Protein AF-A0A1G2ZKL6-F1 (afdb_monomer_lite)

Foldseek 3Di:
DADEPPPVPDQLDADFDAFAQAQAAEEFEPAADAPVRSSVVCSVVRWFAQWEAHLQLHIYGRDPDQRTFTHDAFPCSRHYHYYYYYGRADPVCVVSVSNLLSLLVVVLVVCVVRVHALEQAEVVRYHYYYSVSRCQQGVPAAAPGPSGNYLVSSCSSSVSSVHDYDDCVRHPCSLPPRGDDDHADLVVLVVQDAQCFAQPRDDFAADPFPLADDDPVRTFDRVQAARADFPDFAAAAEADEDEDQADWSVVVRVVCNSSRFFAQWEQTLQGHIGGHGNDQGTQTGDDPPCSRHYHYYYYYHNDPVSCVVSPSNVVSVVSRRVRVCVVNVHDPDDPDPPD

Radius of gyration: 24.67 Å; chains: 1; bounding box: 66×37×61 Å

Secondary structure (DSSP, 8-state):
-PEE---TT-PPP-----B----EEEEEE-TT--HHHHHHHHHHTT-B-SEEE-TTS-EEE-SS-TTB--BSSTTTTTTEEEEEESS-STHHHHH-HHHHHHHHHHHHHHHHHHT--SBSS-TTT-EEEEHHHHHHHH-SSB-S---SS-HHHHHHHHHHTT-B---GGGSTTTTSTT---SB--HHHHHTT----EETTTSPPPBP-STTB-B-TTSBB-GGGPPEE----B----EEEEEEE--SSHHHHHHHHHHTT-B-SEEE-TTS-EEE-SS-TTB--BSSTTTTTTEEEEEEE-SSHHHHHH-HHHHHHHHHHHHHHHHHHT--S--S-S--

pLDDT: mean 87.28, std 13.98, range [36.91, 98.62]

Structure (mmCIF, N/CA/C/O backbone):
data_AF-A0A1G2ZKL6-F1
#
_entry.id   AF-A0A1G2ZKL6-F1
#
loop_
_atom_site.group_PDB
_atom_site.id
_atom_site.type_symbol
_atom_site.label_atom_id
_atom_site.label_alt_id
_atom_site.label_comp_id
_atom_site.label_asym_id
_atom_site.label_entity_id
_atom_site.label_seq_id
_atom_site.pdbx_PDB_ins_code
_atom_site.Cartn_x
_atom_site.Cartn_y
_atom_site.Cartn_z
_atom_site.occupancy
_atom_site.B_iso_or_equiv
_atom_site.auth_seq_id
_atom_site.auth_comp_id
_atom_site.auth_asym_id
_atom_site.auth_atom_id
_atom_site.pdbx_PDB_model_num
ATOM 1 N N . LEU A 1 1 ? -19.465 8.456 29.642 1.00 58.72 1 LEU A N 1
ATOM 2 C CA . LEU A 1 1 ? -18.447 8.461 28.564 1.00 58.72 1 LEU A CA 1
ATOM 3 C C . LEU A 1 1 ? -19.088 8.651 27.193 1.00 58.72 1 LEU A C 1
ATOM 5 O O . LEU A 1 1 ? -18.619 9.488 26.440 1.00 58.72 1 LEU A O 1
ATOM 9 N N . LEU A 1 2 ? -20.171 7.931 26.891 1.00 48.81 2 LEU A N 1
ATOM 10 C CA . LEU A 1 2 ? -20.916 8.062 25.639 1.00 48.81 2 LEU A CA 1
ATOM 11 C C . LEU A 1 2 ? -22.212 8.844 25.881 1.00 48.81 2 LEU A C 1
ATOM 13 O O . LEU A 1 2 ? -22.889 8.609 26.883 1.00 48.81 2 LEU A O 1
ATOM 17 N N . LYS A 1 3 ? -22.551 9.774 24.986 1.00 57.34 3 LYS A N 1
ATOM 18 C CA . LYS A 1 3 ? -23.912 10.301 24.867 1.00 57.34 3 LYS A CA 1
ATOM 19 C C . LYS A 1 3 ? -24.649 9.419 23.865 1.00 57.34 3 LYS A C 1
ATOM 21 O O . LYS A 1 3 ? -24.164 9.199 22.761 1.00 57.34 3 LYS A O 1
ATOM 26 N N . THR A 1 4 ? -25.822 8.911 24.204 1.00 48.66 4 THR A N 1
ATOM 27 C CA . THR A 1 4 ? -26.694 8.325 23.179 1.00 48.66 4 THR A CA 1
ATOM 28 C C . THR A 1 4 ? -27.172 9.460 22.277 1.00 48.66 4 THR A C 1
ATOM 30 O O . THR A 1 4 ? -27.560 10.513 22.794 1.00 48.66 4 THR A O 1
ATOM 33 N N . ILE A 1 5 ? -27.174 9.281 20.949 1.00 47.84 5 ILE A N 1
ATOM 34 C CA . ILE A 1 5 ? -27.944 10.178 20.072 1.00 47.84 5 ILE A CA 1
ATOM 35 C C . ILE A 1 5 ? -29.421 9.885 20.329 1.00 47.84 5 ILE A C 1
ATOM 37 O O . ILE A 1 5 ? -30.089 9.187 19.578 1.00 47.84 5 ILE A O 1
ATOM 41 N N . LEU A 1 6 ? -29.949 10.438 21.415 1.00 38.41 6 LEU A N 1
ATOM 42 C CA . LEU A 1 6 ? -31.371 10.688 21.548 1.00 38.41 6 LEU A CA 1
ATOM 43 C C . LEU A 1 6 ? -31.648 11.980 20.779 1.00 38.41 6 LEU A C 1
ATOM 45 O O . LEU A 1 6 ? -31.951 13.024 21.355 1.00 38.41 6 LEU A O 1
ATOM 49 N N . ARG A 1 7 ? -31.570 11.917 19.440 1.00 40.19 7 ARG A N 1
ATOM 50 C CA . ARG A 1 7 ? -32.540 12.700 18.673 1.00 40.19 7 ARG A CA 1
ATOM 51 C C . ARG A 1 7 ? -33.870 12.174 19.170 1.00 40.19 7 ARG A C 1
ATOM 53 O O . ARG A 1 7 ? -34.121 10.984 19.012 1.00 40.19 7 ARG A O 1
ATOM 60 N N . ARG A 1 8 ? -34.652 13.039 19.815 1.00 36.91 8 ARG A N 1
ATOM 61 C CA . ARG A 1 8 ? -35.891 12.682 20.512 1.00 36.91 8 ARG A CA 1
ATOM 62 C C . ARG A 1 8 ? -36.850 11.805 19.702 1.00 36.91 8 ARG A C 1
ATOM 64 O O . ARG A 1 8 ? -37.685 11.191 20.338 1.00 36.91 8 ARG A O 1
ATOM 71 N N . ASP A 1 9 ? -36.667 11.638 18.385 1.00 38.50 9 ASP A N 1
ATOM 72 C CA . ASP A 1 9 ? -37.568 10.824 17.572 1.00 38.50 9 ASP A CA 1
ATOM 73 C C . ASP A 1 9 ? -36.944 9.799 16.606 1.00 38.50 9 ASP A C 1
ATOM 75 O O . ASP A 1 9 ? -37.719 9.070 15.993 1.00 38.50 9 ASP A O 1
ATOM 79 N N . ARG A 1 10 ? -35.612 9.674 16.425 1.00 49.44 10 ARG A N 1
ATOM 80 C CA . ARG A 1 10 ? -35.037 8.622 15.539 1.00 49.44 10 ARG A CA 1
ATOM 81 C C . ARG A 1 10 ? -33.617 8.211 15.946 1.00 49.44 10 ARG A C 1
ATOM 83 O O . ARG A 1 10 ? -32.678 8.979 15.745 1.00 49.44 10 ARG A O 1
ATOM 90 N N . LEU A 1 11 ? -33.473 6.987 16.465 1.00 57.00 11 LEU A N 1
ATOM 91 C CA . LEU A 1 11 ? -32.210 6.239 16.417 1.00 57.00 11 LEU A CA 1
ATOM 92 C C . LEU A 1 11 ? -31.754 6.146 14.953 1.00 57.00 11 LEU A C 1
ATOM 94 O O . LEU A 1 11 ? -32.604 6.060 14.059 1.00 57.00 11 LEU A O 1
ATOM 98 N N . LEU A 1 12 ? -30.438 6.168 14.716 1.00 71.19 12 LEU A N 1
ATOM 99 C CA . LEU A 1 12 ? -29.880 5.872 13.397 1.00 71.19 12 LEU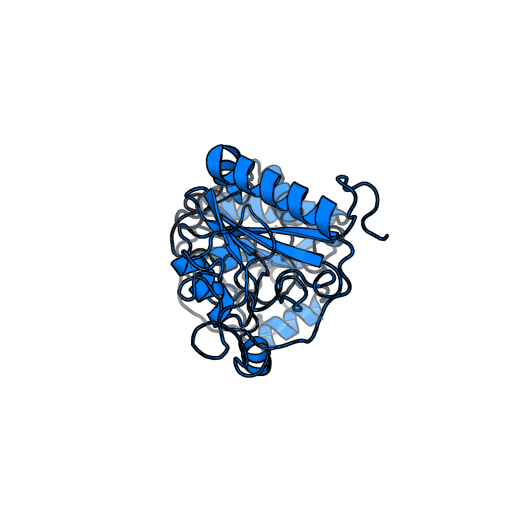 A CA 1
ATOM 100 C C . LEU A 1 12 ? -30.467 4.532 12.936 1.00 71.19 12 LEU A C 1
ATOM 102 O O . LEU A 1 12 ? -30.415 3.548 13.676 1.00 71.19 12 LEU A O 1
ATOM 106 N N . LYS A 1 13 ? -31.090 4.500 11.758 1.00 74.44 13 LYS A N 1
ATOM 107 C CA . LYS A 1 13 ? -31.647 3.251 11.234 1.00 74.44 13 LYS A CA 1
ATOM 108 C C . LYS A 1 13 ? -30.508 2.409 10.678 1.00 74.44 13 LYS A C 1
ATOM 110 O O . LYS A 1 13 ? -29.830 2.841 9.753 1.00 74.44 13 LYS A O 1
ATOM 115 N N . TYR A 1 14 ? -30.340 1.214 11.224 1.00 80.19 14 TYR A N 1
ATOM 116 C CA . TYR A 1 14 ? -29.445 0.190 10.702 1.00 80.19 14 TYR A CA 1
ATOM 117 C C . TYR A 1 14 ? -30.155 -1.163 10.726 1.00 80.19 14 TYR A C 1
ATOM 119 O O . TYR A 1 14 ? -31.098 -1.384 11.491 1.00 80.19 14 TYR A O 1
ATOM 127 N N . GLU A 1 15 ? -29.719 -2.067 9.861 1.00 84.62 15 GLU A N 1
ATOM 128 C CA . GLU A 1 15 ? -30.201 -3.442 9.833 1.00 84.62 15 GLU A CA 1
ATOM 129 C C . GLU A 1 15 ? -29.587 -4.243 10.990 1.00 84.62 15 GLU A C 1
ATOM 131 O O . GLU A 1 15 ? -28.363 -4.323 11.115 1.00 84.62 15 GLU A O 1
ATOM 136 N N . TYR A 1 16 ? -30.423 -4.857 11.830 1.00 89.06 16 TYR A N 1
ATOM 137 C CA . TYR A 1 16 ? -29.945 -5.747 12.886 1.00 89.06 16 TYR A CA 1
ATOM 138 C C . TYR A 1 16 ? -29.362 -7.030 12.284 1.00 89.06 16 TYR A C 1
ATOM 140 O O . TYR A 1 16 ? -30.051 -7.760 11.574 1.00 89.06 16 TYR A O 1
ATOM 148 N N . ARG A 1 17 ? -28.097 -7.321 12.602 1.00 90.75 17 ARG A N 1
ATOM 149 C CA . ARG A 1 17 ? -27.322 -8.425 12.003 1.00 90.75 17 ARG A CA 1
ATOM 150 C C . ARG A 1 17 ? -27.019 -9.572 12.966 1.00 90.75 17 ARG A C 1
ATOM 152 O O . ARG A 1 17 ? -26.326 -10.516 12.597 1.00 90.75 17 ARG A O 1
ATOM 159 N N . GLY A 1 18 ? -27.556 -9.514 14.183 1.00 93.25 18 GLY A N 1
ATOM 160 C CA . GLY A 1 18 ? -27.259 -10.453 15.263 1.00 93.25 18 GLY A CA 1
ATOM 161 C C . GLY A 1 18 ? -26.232 -9.910 16.256 1.00 93.25 18 GLY A C 1
ATOM 162 O O . GLY A 1 18 ? -25.717 -8.803 16.106 1.00 93.25 18 GLY A O 1
ATOM 163 N N . GLN A 1 19 ? -25.944 -10.703 17.285 1.00 95.62 19 GLN A N 1
ATOM 164 C CA . GLN A 1 19 ? -24.916 -10.400 18.283 1.00 95.62 19 GLN A CA 1
ATOM 165 C C . GLN A 1 19 ? -23.559 -10.997 17.895 1.00 95.62 19 GLN A C 1
ATOM 167 O O . GLN A 1 19 ? -23.478 -11.975 17.148 1.00 95.62 19 GLN A O 1
ATOM 172 N N . MET A 1 20 ? -22.496 -10.413 18.435 1.00 95.81 20 MET A N 1
ATOM 173 C CA . MET A 1 20 ? -21.119 -10.881 18.345 1.00 95.81 20 MET A CA 1
ATOM 174 C C . MET A 1 20 ? -20.485 -10.965 19.731 1.00 95.81 20 MET A C 1
ATOM 176 O O . MET A 1 20 ? -20.938 -10.336 20.683 1.00 95.81 20 MET A O 1
ATOM 180 N N . THR A 1 21 ? -19.384 -11.704 19.831 1.00 96.56 21 THR A N 1
ATOM 181 C CA . THR A 1 21 ? -18.437 -11.562 20.940 1.00 96.56 21 THR A CA 1
ATOM 182 C C . THR A 1 21 ? -17.316 -10.639 20.471 1.00 96.56 21 THR A C 1
ATOM 184 O O . THR A 1 21 ? -16.517 -11.075 19.635 1.00 96.56 21 THR A O 1
ATOM 187 N N . PRO A 1 22 ? -17.242 -9.384 20.952 1.00 97.44 22 PRO A N 1
ATOM 188 C CA . PRO A 1 22 ? -16.201 -8.463 20.523 1.00 97.44 22 PRO A CA 1
ATOM 189 C C . PRO A 1 22 ? -14.812 -8.988 20.882 1.00 97.44 22 PRO A C 1
ATOM 191 O O . PRO A 1 22 ? -14.528 -9.305 22.034 1.00 97.44 22 PRO A O 1
ATOM 194 N N . LYS A 1 23 ? -13.950 -9.076 19.875 1.00 97.69 23 LYS A N 1
ATOM 195 C CA . LYS A 1 23 ? -12.522 -9.393 19.993 1.00 97.69 23 LYS A CA 1
ATOM 196 C C . LYS A 1 23 ? -11.655 -8.258 19.464 1.00 97.69 23 LYS A C 1
ATOM 198 O O . LYS A 1 23 ? -10.468 -8.223 19.763 1.00 97.69 23 LYS A O 1
ATOM 203 N N . GLY A 1 24 ? -12.229 -7.350 18.674 1.00 97.94 24 GLY A N 1
ATOM 204 C CA . GLY A 1 24 ? -11.512 -6.253 18.041 1.00 97.94 24 GLY A CA 1
ATOM 205 C C . GLY A 1 24 ? -12.182 -4.892 18.203 1.00 97.94 24 GLY A C 1
ATOM 206 O O . GLY A 1 24 ? -13.381 -4.783 18.461 1.00 97.94 24 GLY A O 1
ATOM 207 N N . ILE A 1 25 ? -11.392 -3.842 18.009 1.00 98.62 25 ILE A N 1
ATOM 208 C CA . ILE A 1 25 ? -11.847 -2.474 17.773 1.00 98.62 25 ILE A CA 1
ATOM 209 C C . ILE A 1 25 ? -11.290 -2.047 16.419 1.00 98.62 25 ILE A C 1
ATOM 211 O O . ILE A 1 25 ? -10.084 -2.147 16.203 1.00 98.62 25 ILE A O 1
ATOM 215 N N . ILE A 1 26 ? -12.145 -1.546 15.528 1.00 97.50 26 ILE A N 1
ATOM 216 C CA . ILE A 1 26 ? -11.702 -0.931 14.274 1.00 97.50 26 ILE A CA 1
ATOM 217 C C . ILE A 1 26 ? -11.877 0.579 14.369 1.00 97.50 26 ILE A C 1
ATOM 219 O O . ILE A 1 26 ? -12.990 1.066 14.576 1.00 97.50 26 ILE A O 1
ATOM 223 N N . LEU A 1 27 ? -10.778 1.305 14.187 1.00 97.25 27 LEU A N 1
ATOM 224 C CA . LEU A 1 27 ? -10.745 2.756 14.088 1.00 97.25 27 LEU A CA 1
ATOM 225 C C . LEU A 1 27 ? -10.968 3.190 12.638 1.00 97.25 27 LEU A C 1
ATOM 227 O O . LEU A 1 27 ? -10.275 2.736 11.727 1.00 97.25 27 LEU A O 1
ATOM 231 N N . HIS A 1 28 ? -11.908 4.107 12.446 1.00 94.12 28 HIS A N 1
ATOM 232 C CA . HIS A 1 28 ? -12.245 4.733 11.165 1.00 94.12 28 HIS A CA 1
ATOM 233 C C . HIS A 1 28 ? -12.077 6.246 11.281 1.00 94.12 28 HIS A C 1
ATOM 235 O O . HIS A 1 28 ? -12.183 6.790 12.381 1.00 94.12 28 HIS A O 1
ATOM 241 N N . SER A 1 29 ? -11.895 6.939 10.161 1.00 91.44 29 SER A N 1
ATOM 242 C CA . SER A 1 29 ? -12.171 8.376 10.064 1.00 91.44 29 SER A CA 1
ATOM 243 C C . SER A 1 29 ? -13.294 8.627 9.067 1.00 91.44 29 SER A C 1
ATOM 245 O O . SER A 1 29 ? -13.635 7.766 8.261 1.00 91.44 29 SER A O 1
ATOM 247 N N . THR A 1 30 ? -13.886 9.816 9.123 1.00 89.25 30 THR A N 1
ATOM 248 C CA . THR A 1 30 ? -14.940 10.226 8.182 1.00 89.25 30 THR A CA 1
ATOM 249 C C . THR A 1 30 ? -14.390 10.956 6.959 1.00 89.25 30 THR A C 1
ATOM 251 O O . THR A 1 30 ? -15.166 11.496 6.172 1.00 89.25 30 THR A O 1
ATOM 254 N N . SER A 1 31 ? -13.063 10.999 6.814 1.00 84.25 31 SER A N 1
ATOM 255 C CA . SER A 1 31 ? -12.328 11.555 5.671 1.00 84.25 31 SER A CA 1
ATOM 256 C C . SER A 1 31 ? -12.797 12.938 5.229 1.00 84.25 31 SER A C 1
ATOM 258 O O . SER A 1 31 ? -13.007 13.212 4.051 1.00 84.25 31 SER A O 1
ATOM 260 N N . GLY A 1 32 ? -12.949 13.823 6.212 1.00 85.44 32 GLY A N 1
ATOM 261 C CA . GLY A 1 32 ? -13.267 15.239 6.045 1.00 85.44 32 GLY A CA 1
ATOM 262 C C . GLY A 1 32 ? -14.750 15.576 6.193 1.00 85.44 32 GLY A C 1
ATOM 263 O O . GLY A 1 32 ? -15.093 16.757 6.242 1.00 85.44 32 GLY A O 1
ATOM 264 N N . LEU A 1 33 ? -15.641 14.582 6.305 1.00 87.38 33 LEU A N 1
ATOM 265 C CA . LEU A 1 33 ? -17.067 14.841 6.529 1.00 87.38 33 LEU A CA 1
ATOM 266 C C . LEU A 1 33 ? -17.321 15.383 7.936 1.00 87.38 33 LEU A C 1
ATOM 268 O O . LEU A 1 33 ? -16.744 14.894 8.911 1.00 87.38 33 LEU A O 1
ATOM 272 N N . LYS A 1 34 ? -18.250 16.340 8.049 1.00 90.50 34 LYS A N 1
ATOM 273 C CA . LYS A 1 34 ? -18.742 16.852 9.336 1.00 90.50 34 LYS A CA 1
ATOM 274 C C . LYS A 1 34 ? -19.751 15.890 9.955 1.00 90.50 34 LYS A C 1
ATOM 276 O O . LYS A 1 34 ? -20.395 15.115 9.256 1.00 90.50 34 LYS A O 1
ATOM 281 N N . PHE A 1 35 ? -19.992 16.015 11.260 1.00 90.00 35 PHE A N 1
ATOM 282 C CA . PHE A 1 35 ? -20.868 15.120 12.027 1.00 90.00 35 PHE A CA 1
ATOM 283 C C . PHE A 1 35 ? -22.207 14.781 11.344 1.00 90.00 35 PHE A C 1
ATOM 285 O O . PHE A 1 35 ? -22.522 13.612 11.132 1.00 90.00 35 PHE A O 1
ATOM 292 N N . TYR A 1 36 ? -22.999 15.789 10.960 1.00 89.12 36 TYR A N 1
ATOM 293 C CA . TYR A 1 36 ? -24.310 15.553 10.340 1.00 89.12 36 TYR A CA 1
ATOM 294 C C . TYR A 1 36 ? -24.225 14.965 8.926 1.00 89.12 36 TYR A C 1
ATOM 296 O O . TYR A 1 36 ? -25.153 14.277 8.506 1.00 89.12 36 TYR A O 1
ATOM 304 N N . GLU A 1 37 ? -23.144 15.232 8.195 1.00 89.56 37 GLU A N 1
ATOM 305 C CA . GLU A 1 37 ? -22.892 14.644 6.875 1.00 89.56 37 GLU A CA 1
ATOM 306 C C . GLU A 1 37 ? -22.514 13.172 7.029 1.00 89.56 37 GLU A C 1
ATOM 308 O O . GLU A 1 37 ? -23.097 12.324 6.360 1.00 89.56 37 GLU A O 1
ATOM 313 N N . THR A 1 38 ? -21.643 12.860 7.992 1.00 89.75 38 THR A N 1
ATOM 314 C CA . THR A 1 38 ? -21.293 11.490 8.372 1.00 89.75 38 THR A CA 1
ATOM 315 C C . THR A 1 38 ? -22.532 10.677 8.726 1.00 89.75 38 THR A C 1
ATOM 317 O O . THR A 1 38 ? -22.731 9.599 8.176 1.00 89.75 38 THR A O 1
ATOM 320 N N . VAL A 1 39 ? -23.399 11.195 9.604 1.00 89.19 39 VAL A N 1
ATOM 321 C CA . VAL A 1 39 ? -24.638 10.502 9.996 1.00 89.19 39 VAL A CA 1
ATOM 322 C C . VAL A 1 39 ? -25.513 10.205 8.772 1.00 89.19 39 VAL A C 1
ATOM 324 O O . VAL A 1 39 ? -26.001 9.087 8.630 1.00 89.19 39 VAL A O 1
ATOM 327 N N . ARG A 1 40 ? -25.667 11.170 7.854 1.00 88.44 40 ARG A N 1
ATOM 328 C CA . ARG A 1 40 ? -26.440 10.976 6.615 1.00 88.44 40 ARG A CA 1
ATOM 329 C C . ARG A 1 40 ? -25.820 9.930 5.692 1.00 88.44 40 ARG A C 1
ATOM 331 O O . ARG A 1 40 ? -26.554 9.131 5.121 1.00 88.44 40 ARG A O 1
ATOM 338 N N . GLU A 1 41 ? -24.500 9.932 5.520 1.00 87.12 41 GLU A N 1
ATOM 339 C CA . GLU A 1 41 ? -23.815 8.959 4.660 1.00 87.12 41 GLU A CA 1
ATOM 340 C C . GLU A 1 41 ? -23.867 7.543 5.241 1.00 87.12 41 GLU A C 1
ATOM 342 O O . GLU A 1 41 ? -24.061 6.592 4.484 1.00 87.12 41 GLU A O 1
ATOM 347 N N . ILE A 1 42 ? -23.781 7.399 6.568 1.00 87.56 42 ILE A N 1
ATOM 348 C CA . ILE A 1 42 ? -23.978 6.115 7.251 1.00 87.56 42 ILE A CA 1
ATOM 349 C C . ILE A 1 42 ? -25.381 5.568 6.950 1.00 87.56 42 ILE A C 1
ATOM 351 O O . ILE A 1 42 ? -25.501 4.435 6.483 1.00 87.56 42 ILE A O 1
ATOM 355 N N . GLU A 1 43 ? -26.432 6.378 7.137 1.00 86.62 43 GLU A N 1
ATOM 356 C CA . GLU A 1 43 ? -27.817 5.969 6.846 1.00 86.62 43 GLU A CA 1
ATOM 357 C C . GLU A 1 43 ? -28.015 5.632 5.362 1.00 86.62 43 GLU A C 1
ATOM 359 O O . GLU A 1 43 ? -28.579 4.594 5.021 1.00 86.62 43 GLU A O 1
ATOM 364 N N . LYS A 1 44 ? -27.517 6.488 4.463 1.00 86.62 44 LYS A N 1
ATOM 365 C CA . LYS A 1 44 ? -27.655 6.323 3.010 1.00 86.62 44 LYS A CA 1
ATOM 366 C C . LYS A 1 44 ? -27.005 5.038 2.502 1.00 86.62 44 LYS A C 1
ATOM 368 O O . LYS A 1 44 ? -27.519 4.426 1.569 1.00 86.62 44 LYS A O 1
ATOM 373 N N . ARG A 1 45 ? -25.870 4.646 3.084 1.00 82.69 45 ARG A N 1
ATOM 374 C CA . ARG A 1 45 ? -25.110 3.449 2.692 1.00 82.69 45 ARG A CA 1
ATOM 375 C C . ARG A 1 45 ? -25.489 2.207 3.503 1.00 82.69 45 ARG A C 1
ATOM 377 O O . ARG A 1 45 ? -24.896 1.157 3.276 1.00 82.69 45 ARG A O 1
ATOM 384 N N . ASN A 1 46 ? -26.451 2.323 4.424 1.00 85.31 46 ASN A N 1
ATOM 385 C CA . ASN A 1 46 ? -26.824 1.274 5.376 1.00 85.31 46 ASN A CA 1
ATOM 386 C C . ASN A 1 46 ? -25.609 0.710 6.141 1.00 85.31 46 ASN A C 1
ATOM 388 O O . ASN A 1 46 ? -25.512 -0.489 6.386 1.00 85.31 46 ASN A O 1
ATOM 392 N N . ILE A 1 47 ? -24.653 1.579 6.472 1.00 88.62 47 ILE A N 1
ATOM 393 C CA . ILE A 1 47 ? -23.461 1.234 7.251 1.00 88.62 47 ILE A CA 1
ATOM 394 C C . ILE A 1 47 ? -23.861 1.136 8.729 1.00 88.62 47 ILE A C 1
ATOM 396 O O . ILE A 1 47 ? -24.676 1.921 9.211 1.00 88.62 47 ILE A O 1
ATOM 400 N N . ALA A 1 48 ? -23.255 0.207 9.469 1.00 91.06 48 ALA A N 1
ATOM 401 C CA . ALA A 1 48 ? -23.460 0.072 10.909 1.00 91.06 48 ALA A CA 1
ATOM 402 C C . ALA A 1 48 ? -22.132 0.276 11.653 1.00 91.06 48 ALA A C 1
ATOM 404 O O . ALA A 1 48 ? -21.251 -0.585 11.641 1.00 91.06 48 ALA A O 1
ATOM 405 N N . ILE A 1 49 ? -22.001 1.451 12.276 1.00 92.69 49 ILE A N 1
ATOM 406 C CA . ILE A 1 49 ? -20.873 1.870 13.120 1.00 92.69 49 ILE A CA 1
ATOM 407 C C . ILE A 1 49 ? -21.376 1.987 14.554 1.00 92.69 49 ILE A C 1
ATOM 409 O O . ILE A 1 49 ? -22.410 2.607 14.781 1.00 92.69 49 ILE A O 1
ATOM 413 N N . HIS A 1 50 ? -20.640 1.464 15.533 1.00 95.69 50 HIS A N 1
ATOM 414 C CA . HIS A 1 50 ? -21.082 1.474 16.929 1.00 95.69 50 HIS A CA 1
ATOM 415 C C . HIS A 1 50 ? -20.958 2.845 17.586 1.00 95.69 50 HIS A C 1
ATOM 417 O O . HIS A 1 50 ? -21.877 3.278 18.286 1.00 95.69 50 HIS A O 1
ATOM 423 N N . ILE A 1 51 ? -19.820 3.517 17.389 1.00 96.00 51 ILE A N 1
ATOM 424 C CA . ILE A 1 51 ? -19.482 4.772 18.071 1.00 96.00 51 ILE A CA 1
ATOM 425 C C . ILE A 1 51 ? -18.945 5.802 17.074 1.00 96.00 51 ILE A C 1
ATOM 427 O O . ILE A 1 51 ? -18.110 5.487 16.230 1.00 96.00 51 ILE A O 1
ATOM 431 N N . LEU A 1 52 ? -19.381 7.052 17.220 1.00 95.12 52 LEU A N 1
ATOM 432 C CA . LEU A 1 52 ? -18.883 8.208 16.479 1.00 95.12 52 LEU A CA 1
ATOM 433 C C . LEU A 1 52 ? -18.339 9.266 17.446 1.00 95.12 52 LEU A C 1
ATOM 435 O O . LEU A 1 52 ? -19.019 9.628 18.403 1.00 95.12 52 LEU A O 1
ATOM 439 N N . ILE A 1 53 ? -17.133 9.774 17.208 1.00 95.94 53 ILE A N 1
ATOM 440 C CA . ILE A 1 53 ? -16.487 10.793 18.048 1.00 95.94 53 ILE A CA 1
ATOM 441 C C . ILE A 1 53 ? -16.325 12.075 17.236 1.00 95.94 53 ILE A C 1
ATOM 443 O O . ILE A 1 53 ? -15.563 12.110 16.271 1.00 95.94 53 ILE A O 1
ATOM 447 N N . ASP A 1 54 ? -17.042 13.126 17.621 1.00 94.88 54 ASP A N 1
ATOM 448 C CA . ASP A 1 54 ? -17.041 14.408 16.915 1.00 94.88 54 ASP A CA 1
ATOM 449 C C . ASP A 1 54 ? -15.736 15.196 17.139 1.00 94.88 54 ASP A C 1
ATOM 451 O O . ASP A 1 54 ? -14.963 14.902 18.057 1.00 94.88 54 ASP A O 1
ATOM 455 N N . GLY A 1 55 ? -15.483 16.208 16.307 1.00 92.06 55 GLY A N 1
ATOM 456 C CA . GLY A 1 55 ? -14.279 17.042 16.362 1.00 92.06 55 GLY A CA 1
ATOM 457 C C . GLY A 1 55 ? -14.121 17.807 17.680 1.00 92.06 55 GLY A C 1
ATOM 458 O O . GLY A 1 55 ? -13.014 18.174 18.062 1.00 92.06 55 GLY A O 1
ATOM 459 N N . ASP A 1 56 ? -15.202 18.005 18.434 1.00 94.00 56 ASP A N 1
ATOM 460 C CA . ASP A 1 56 ? -15.158 18.613 19.765 1.00 94.00 56 ASP A CA 1
ATOM 461 C C . ASP A 1 56 ? -14.851 17.606 20.896 1.00 94.00 56 ASP A C 1
ATOM 463 O O . ASP A 1 56 ? -14.813 17.999 22.067 1.00 94.00 56 ASP A O 1
ATOM 467 N N . GLY A 1 57 ? -14.640 16.326 20.568 1.00 93.75 57 GLY A N 1
ATOM 468 C CA . GLY A 1 57 ? -14.415 15.226 21.507 1.00 93.75 57 GLY A CA 1
ATOM 469 C C . GLY A 1 57 ? -15.690 14.606 22.092 1.00 93.75 57 GLY A C 1
ATOM 470 O O . GLY A 1 57 ? -15.602 13.691 22.916 1.00 93.75 57 GLY A O 1
ATOM 471 N N . THR A 1 58 ? -16.882 15.058 21.698 1.00 94.94 58 THR A N 1
ATOM 472 C CA . THR A 1 58 ? -18.137 14.432 22.121 1.00 94.94 58 THR A CA 1
ATOM 473 C C . THR A 1 58 ? -18.280 13.063 21.459 1.00 94.94 58 THR A C 1
ATOM 475 O O . THR A 1 58 ? -18.193 12.928 20.243 1.00 94.94 58 THR A O 1
ATOM 478 N N . SER A 1 59 ? -18.505 12.028 22.270 1.00 94.06 59 SER A N 1
ATOM 479 C CA . SER A 1 59 ? -18.636 10.643 21.804 1.00 94.06 59 SER A CA 1
ATOM 480 C C . SER A 1 59 ? -20.093 10.194 21.813 1.00 94.06 59 SER A C 1
ATOM 482 O O . SER A 1 59 ? -20.797 10.375 22.810 1.00 94.06 59 SER A O 1
ATOM 484 N N . TYR A 1 60 ? -20.517 9.575 20.719 1.00 92.81 60 TYR A N 1
ATOM 485 C CA . TYR A 1 60 ? -21.892 9.198 20.444 1.00 92.81 60 TYR A CA 1
ATOM 486 C C . TYR A 1 60 ? -22.007 7.704 20.180 1.00 92.81 60 TYR A C 1
ATOM 488 O O . TYR A 1 60 ? -21.324 7.188 19.302 1.00 92.81 60 TYR A O 1
ATOM 496 N N . GLN A 1 61 ? -22.892 7.016 20.897 1.00 92.62 61 GLN A N 1
ATOM 497 C CA . GLN A 1 61 ? -23.257 5.645 20.541 1.00 92.62 61 GLN A CA 1
ATOM 498 C C . GLN A 1 61 ? -24.357 5.690 19.474 1.00 92.62 61 GLN A C 1
ATOM 500 O O . GLN A 1 61 ? -25.405 6.304 19.703 1.00 92.62 61 GLN A O 1
ATOM 505 N N . LEU A 1 62 ? -24.098 5.089 18.312 1.00 89.38 62 LEU A N 1
ATOM 506 C CA . LEU A 1 62 ? -25.024 5.086 17.176 1.00 89.38 62 LEU A CA 1
ATOM 507 C C . LEU A 1 62 ? -25.891 3.823 17.136 1.00 89.38 62 LEU A C 1
ATOM 509 O O . LEU A 1 62 ? -27.068 3.908 16.797 1.00 89.38 62 LEU A O 1
ATOM 513 N N . MET A 1 63 ? -25.321 2.671 17.499 1.00 90.31 63 MET A N 1
ATOM 514 C CA . MET A 1 63 ? -26.042 1.396 17.581 1.00 90.31 63 MET A CA 1
ATOM 515 C C . MET A 1 63 ? -26.657 1.186 18.970 1.00 90.31 63 MET A C 1
ATOM 517 O O . MET A 1 63 ? -26.178 1.729 19.965 1.00 90.31 63 MET A O 1
ATOM 521 N N . GLY A 1 64 ? -27.715 0.381 19.062 1.00 86.31 64 GLY A N 1
ATOM 522 C CA . GLY A 1 64 ? -28.414 0.089 20.317 1.00 86.31 64 GLY A CA 1
ATOM 523 C C . GLY A 1 64 ? -27.516 -0.583 21.357 1.00 86.31 64 GLY A C 1
ATOM 524 O O . GLY A 1 64 ? -27.569 -0.233 22.538 1.00 86.31 64 GLY A O 1
ATOM 525 N N . ARG A 1 65 ? -26.638 -1.490 20.918 1.00 90.38 65 ARG A N 1
ATOM 526 C CA . ARG A 1 65 ? -25.649 -2.162 21.767 1.00 90.38 65 ARG A CA 1
ATOM 527 C C . ARG A 1 65 ? -24.296 -2.269 21.066 1.00 90.38 65 ARG A C 1
ATOM 529 O O . ARG A 1 65 ? -24.223 -2.312 19.842 1.00 90.38 65 ARG A O 1
ATOM 536 N N . LEU A 1 66 ? -23.220 -2.328 21.852 1.00 93.94 66 LEU A N 1
ATOM 537 C CA . LEU A 1 66 ? -21.855 -2.471 21.328 1.00 93.94 66 LEU A CA 1
ATOM 538 C C . LEU A 1 66 ? -21.518 -3.910 20.903 1.00 93.94 66 LEU A C 1
ATOM 540 O O . LEU A 1 66 ? -20.594 -4.113 20.130 1.00 93.94 66 LEU A O 1
ATOM 544 N N . ASP A 1 67 ? -22.265 -4.904 21.381 1.00 95.06 67 ASP A N 1
ATOM 545 C CA . ASP A 1 67 ? -22.100 -6.324 21.042 1.00 95.06 67 ASP A CA 1
ATOM 546 C C . ASP A 1 67 ? -23.001 -6.779 19.881 1.00 95.06 67 ASP A C 1
ATOM 548 O O . ASP A 1 67 ? -23.127 -7.971 19.618 1.00 95.06 67 ASP A O 1
ATOM 552 N N . GLU A 1 68 ? -23.632 -5.849 19.167 1.00 95.38 68 GLU A N 1
ATOM 553 C CA . GLU A 1 68 ? -24.320 -6.128 17.905 1.00 95.38 68 GLU A CA 1
ATOM 554 C C . GLU A 1 68 ? -23.332 -6.129 16.739 1.00 95.38 68 GLU A C 1
ATOM 556 O O . GLU A 1 68 ? -22.372 -5.366 16.736 1.00 95.38 68 GLU A O 1
ATOM 561 N N . LYS A 1 69 ? -23.557 -6.970 15.732 1.00 95.94 69 LYS A N 1
ATOM 562 C CA . LYS A 1 69 ? -22.697 -7.048 14.545 1.00 95.94 69 LYS A CA 1
ATOM 563 C C . LYS A 1 69 ? -22.767 -5.764 13.721 1.00 95.94 69 LYS A C 1
ATOM 565 O O . LYS A 1 69 ? -23.858 -5.262 13.442 1.00 95.94 69 LYS A O 1
ATOM 570 N N . GLY A 1 70 ? -21.597 -5.255 13.339 1.00 93.38 70 GLY A N 1
ATOM 571 C CA . GLY A 1 70 ? -21.457 -4.047 12.529 1.00 93.38 70 GLY A CA 1
ATOM 572 C C . GLY A 1 70 ? -21.628 -4.303 11.030 1.00 93.38 70 GLY A C 1
ATOM 573 O O . GLY A 1 70 ? -21.967 -5.400 10.585 1.00 93.38 70 GLY A O 1
ATOM 574 N N . LEU A 1 71 ? -21.395 -3.253 10.246 1.00 92.88 71 LEU A N 1
ATOM 575 C CA . LEU A 1 71 ? -21.219 -3.324 8.798 1.00 92.88 71 LEU A CA 1
ATOM 576 C C . LEU A 1 71 ? -20.392 -2.120 8.357 1.00 92.88 71 LEU A C 1
ATOM 578 O O . LEU A 1 71 ? -20.945 -1.073 8.014 1.00 92.88 71 LEU A O 1
ATOM 582 N N . ALA A 1 72 ? -19.072 -2.253 8.408 1.00 90.12 72 ALA A N 1
ATOM 583 C CA . ALA A 1 72 ? -18.156 -1.181 8.043 1.00 90.12 72 ALA A CA 1
ATOM 584 C C . ALA A 1 72 ? -16.806 -1.661 7.503 1.00 90.12 72 ALA A C 1
ATOM 586 O O . ALA A 1 72 ? -16.193 -0.935 6.720 1.00 90.12 72 ALA A O 1
ATOM 587 N N . VAL A 1 73 ? -16.324 -2.852 7.874 1.00 88.81 73 VAL A N 1
ATOM 588 C CA . VAL A 1 73 ? -15.121 -3.426 7.266 1.00 88.81 73 VAL A CA 1
ATOM 589 C C . VAL A 1 73 ? -15.196 -4.950 7.151 1.00 88.81 73 VAL A C 1
ATOM 591 O O . VAL A 1 73 ? -15.359 -5.700 8.117 1.00 88.81 73 VAL A O 1
ATOM 594 N N . ARG A 1 74 ? -14.998 -5.417 5.916 1.00 85.44 74 ARG A N 1
ATOM 595 C CA . ARG A 1 74 ? -15.008 -6.836 5.566 1.00 85.44 74 ARG A CA 1
ATOM 596 C C . ARG A 1 74 ? -14.060 -7.636 6.463 1.00 85.44 74 ARG A C 1
ATOM 598 O O . ARG A 1 74 ? -12.926 -7.230 6.691 1.00 85.44 74 ARG A O 1
ATOM 605 N N . GLY A 1 75 ? -14.528 -8.796 6.919 1.00 89.75 75 GLY A N 1
ATOM 606 C CA . GLY A 1 75 ? -13.749 -9.745 7.721 1.00 89.75 75 GLY A CA 1
ATOM 607 C C . GLY A 1 75 ? -13.721 -9.450 9.221 1.00 89.75 75 GLY A C 1
ATOM 608 O O . GLY A 1 75 ? -13.389 -10.350 9.983 1.00 89.75 75 GLY A O 1
ATOM 609 N N . MET A 1 76 ? -14.122 -8.247 9.654 1.00 94.44 76 MET A N 1
ATOM 610 C CA . MET A 1 76 ? -14.106 -7.859 11.073 1.00 94.44 76 MET A CA 1
ATOM 611 C C . MET A 1 76 ? -15.487 -7.472 11.630 1.00 94.44 76 MET A C 1
ATOM 613 O O . MET A 1 76 ? -15.636 -7.404 12.848 1.00 94.44 76 MET A O 1
ATOM 617 N N . ASP A 1 77 ? -16.501 -7.284 10.776 1.00 94.44 77 ASP A N 1
ATOM 618 C CA . ASP A 1 77 ? -17.871 -6.884 11.164 1.00 94.44 77 ASP A CA 1
ATOM 619 C C . ASP A 1 77 ? -18.548 -7.830 12.181 1.00 94.44 77 ASP A C 1
ATOM 621 O O . ASP A 1 77 ? -19.362 -7.401 13.000 1.00 94.44 77 ASP A O 1
ATOM 625 N N . ASP A 1 78 ? -18.195 -9.119 12.150 1.00 94.75 78 ASP A N 1
ATOM 626 C CA . ASP A 1 78 ? -18.768 -10.155 13.019 1.00 94.75 78 ASP A CA 1
ATOM 627 C C . ASP A 1 78 ? -18.071 -10.283 14.384 1.00 94.75 78 ASP A C 1
ATOM 629 O O . ASP A 1 78 ? -18.464 -11.122 15.200 1.00 94.75 78 ASP A O 1
ATOM 633 N N . CYS A 1 79 ? -17.007 -9.516 14.632 1.00 96.00 79 CYS A N 1
ATOM 634 C CA . CYS A 1 79 ? -16.197 -9.651 15.844 1.00 96.00 79 CYS A CA 1
ATOM 635 C C . CYS A 1 79 ? -15.586 -8.342 16.357 1.00 96.00 79 CYS A C 1
ATOM 637 O O . CYS A 1 79 ? -14.804 -8.386 17.311 1.00 96.00 79 CYS A O 1
ATOM 639 N N . SER A 1 80 ? -15.899 -7.191 15.757 1.00 97.56 80 SER A N 1
ATOM 640 C CA . SER A 1 80 ? -15.270 -5.920 16.115 1.00 97.56 80 SER A CA 1
ATOM 641 C C . SER A 1 80 ? -16.248 -4.786 16.356 1.00 97.56 80 SER A C 1
ATOM 643 O O . SER A 1 80 ? -17.237 -4.620 15.652 1.00 97.56 80 SER A O 1
ATOM 645 N N . ILE A 1 81 ? -15.903 -3.946 17.328 1.00 98.25 81 ILE A N 1
ATOM 646 C CA . ILE A 1 81 ? -16.582 -2.681 17.591 1.00 98.25 81 ILE A CA 1
ATOM 647 C C . ILE A 1 81 ? -15.971 -1.613 16.684 1.00 98.25 81 ILE A C 1
ATOM 649 O O . ILE A 1 81 ? -14.770 -1.348 16.734 1.00 98.25 81 ILE A O 1
ATOM 653 N N . HIS A 1 82 ? -16.791 -0.979 15.855 1.00 97.50 82 HIS A N 1
ATOM 654 C CA . HIS A 1 82 ? -16.364 0.068 14.937 1.00 97.50 82 HIS A CA 1
ATOM 655 C C . HIS A 1 82 ? -16.512 1.439 15.597 1.00 97.50 82 HIS A C 1
ATOM 657 O O . HIS A 1 82 ? -17.604 1.838 16.013 1.00 97.50 82 HIS A O 1
ATOM 663 N N . ILE A 1 83 ? -15.403 2.169 15.674 1.00 97.50 83 ILE A N 1
ATOM 664 C CA . ILE A 1 83 ? -15.327 3.509 16.252 1.00 97.50 83 ILE A CA 1
ATOM 665 C C . ILE A 1 83 ? -14.816 4.457 15.174 1.00 97.50 83 ILE A C 1
ATOM 667 O O . ILE A 1 83 ? -13.691 4.317 14.703 1.00 97.50 83 ILE A O 1
ATOM 671 N N . SER A 1 84 ? -15.638 5.426 14.781 1.00 95.38 84 SER A N 1
ATOM 672 C CA . SER A 1 84 ? -15.276 6.423 13.774 1.00 95.38 84 SER A CA 1
ATOM 673 C C . SER A 1 84 ? -14.988 7.774 14.419 1.00 95.38 84 SER A C 1
ATOM 675 O O . SER A 1 84 ? -15.755 8.233 15.264 1.00 95.38 84 SER A O 1
ATOM 677 N N . VAL A 1 85 ? -13.917 8.444 13.994 1.00 95.38 85 VAL A N 1
ATOM 678 C CA . VAL A 1 85 ? -13.621 9.837 14.368 1.00 95.38 85 VAL A CA 1
ATOM 679 C C . VAL A 1 85 ? -14.018 10.789 13.241 1.00 95.38 85 VAL A C 1
ATOM 681 O O . VAL A 1 85 ? -13.719 10.537 12.076 1.00 95.38 85 VAL A O 1
ATOM 684 N N . VAL A 1 86 ? -14.740 11.859 13.574 1.00 92.00 86 VAL A N 1
ATOM 685 C CA . VAL A 1 86 ? -15.196 12.874 12.613 1.00 92.00 86 VAL A CA 1
ATOM 686 C C . VAL A 1 86 ? -14.050 13.819 12.272 1.00 92.00 86 VAL A C 1
ATOM 688 O O . VAL A 1 86 ? -13.506 14.461 13.165 1.00 92.00 86 VAL A O 1
ATOM 691 N N . GLY A 1 87 ? -13.717 13.952 10.996 1.00 86.38 87 GLY A N 1
ATOM 692 C CA . GLY A 1 87 ? -12.639 14.819 10.519 1.00 86.38 87 GLY A CA 1
ATOM 693 C C . GLY A 1 87 ? -11.883 14.180 9.364 1.00 86.38 87 GLY A C 1
ATOM 694 O O . GLY A 1 87 ? -12.302 13.141 8.848 1.00 86.38 87 GLY A O 1
ATOM 695 N N . GLY A 1 88 ? -10.791 14.815 8.942 1.00 82.12 88 GLY A N 1
ATOM 696 C CA . GLY A 1 88 ? -9.881 14.320 7.910 1.00 82.12 88 GLY A CA 1
ATOM 697 C C . GLY A 1 88 ? -9.072 13.091 8.334 1.00 82.12 88 GLY A C 1
ATOM 698 O O . GLY A 1 88 ? -9.588 12.135 8.908 1.00 82.12 88 GLY A O 1
ATOM 699 N N . ILE A 1 89 ? -7.782 13.088 8.007 1.00 78.06 89 ILE A N 1
ATOM 700 C CA . ILE A 1 89 ? -6.865 11.966 8.259 1.00 78.06 89 ILE A CA 1
ATOM 701 C C . ILE A 1 89 ? -5.525 12.469 8.798 1.00 78.06 89 ILE A C 1
ATOM 703 O O . ILE A 1 89 ? -5.156 13.631 8.612 1.00 78.06 89 ILE A O 1
ATOM 707 N N . GLY A 1 90 ? -4.759 11.577 9.430 1.00 76.75 90 GLY A N 1
ATOM 708 C CA . GLY A 1 90 ? -3.358 11.819 9.773 1.00 76.75 90 GLY A CA 1
ATOM 709 C C . GLY A 1 90 ? -3.153 13.072 10.628 1.00 76.75 90 GLY A C 1
ATOM 710 O O . GLY A 1 90 ? -3.596 13.120 11.773 1.00 76.75 90 GLY A O 1
ATOM 711 N N . LYS A 1 91 ? -2.458 14.078 10.078 1.00 80.06 91 LYS A N 1
ATOM 712 C CA . LYS A 1 91 ? -2.056 15.292 10.809 1.00 80.06 91 LYS A CA 1
ATOM 713 C C . LYS A 1 91 ? -3.246 16.061 11.389 1.00 80.06 91 LYS A C 1
ATOM 715 O O . LYS A 1 91 ? -3.158 16.507 12.523 1.00 80.06 91 LYS A O 1
ATOM 720 N N . GLU A 1 92 ? -4.356 16.168 10.661 1.00 84.88 92 GLU A N 1
ATOM 721 C CA . GLU A 1 92 ? -5.544 16.888 11.145 1.00 84.88 92 GLU A CA 1
ATOM 722 C C . GLU A 1 92 ? -6.095 16.267 12.437 1.00 84.88 92 GLU A C 1
ATOM 724 O O . GLU A 1 92 ? -6.371 16.969 13.409 1.00 84.88 92 GLU A O 1
ATOM 729 N N . LEU A 1 93 ? -6.192 14.935 12.470 1.00 88.06 93 LEU A N 1
ATOM 730 C CA . LEU A 1 93 ? -6.661 14.202 13.644 1.00 88.06 93 LEU A CA 1
ATOM 731 C C . LEU A 1 93 ? -5.654 14.252 14.799 1.00 88.06 93 LEU A C 1
ATOM 733 O O . LEU A 1 93 ? -6.053 14.316 15.960 1.00 88.06 93 LEU A O 1
ATOM 737 N N . LEU A 1 94 ? -4.355 14.225 14.488 1.00 89.19 94 LEU A N 1
ATOM 738 C CA . LEU A 1 94 ? -3.284 14.321 15.483 1.00 89.19 94 LEU A CA 1
ATOM 739 C C . LEU A 1 94 ? -3.237 15.700 16.153 1.00 89.19 94 LEU A C 1
ATOM 741 O O . LEU A 1 94 ? -3.031 15.781 17.363 1.00 89.19 94 LEU A O 1
ATOM 745 N N . ASP A 1 95 ? -3.461 16.770 15.388 1.00 92.38 95 ASP A N 1
ATOM 746 C CA . ASP A 1 95 ? -3.454 18.142 15.902 1.00 92.38 95 ASP A CA 1
ATOM 747 C C . ASP A 1 95 ? -4.674 18.418 16.808 1.00 92.38 95 ASP A C 1
ATOM 749 O O . ASP A 1 95 ? -4.615 19.259 17.711 1.00 92.38 95 ASP A O 1
ATOM 753 N N . ASN A 1 96 ? -5.775 17.677 16.633 1.00 95.12 96 ASN A N 1
ATOM 754 C CA . ASN A 1 96 ? -6.956 17.769 17.488 1.00 95.12 96 ASN A CA 1
ATOM 755 C C . ASN A 1 96 ? -6.803 16.954 18.787 1.00 95.12 96 ASN A C 1
ATOM 757 O O . ASN A 1 96 ? -7.428 15.910 19.000 1.00 95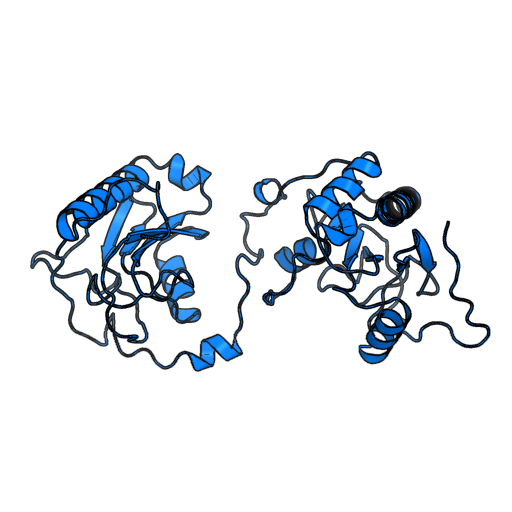.12 96 ASN A O 1
ATOM 761 N N . THR A 1 97 ? -5.996 17.475 19.710 1.00 95.69 97 THR A N 1
ATOM 762 C CA . THR A 1 97 ? -5.679 16.821 20.994 1.00 95.69 97 THR A CA 1
ATOM 763 C C . THR A 1 97 ? -6.911 16.490 21.844 1.00 95.69 97 THR A C 1
ATOM 765 O O . THR A 1 97 ? -6.925 15.483 22.559 1.00 95.69 97 THR A O 1
ATOM 768 N N . LYS A 1 98 ? -7.979 17.294 21.752 1.00 96.19 98 LYS A N 1
ATOM 769 C CA . LYS A 1 98 ? -9.235 17.064 22.478 1.00 96.19 98 LYS A CA 1
ATOM 770 C C . LYS A 1 98 ? -9.954 15.819 21.958 1.00 96.19 98 LYS A C 1
ATOM 772 O O . LYS A 1 98 ? -10.346 14.964 22.756 1.00 96.19 98 LYS A O 1
ATOM 777 N N . GLN A 1 99 ? -10.090 15.696 20.638 1.00 95.75 99 GLN A N 1
ATOM 778 C CA . GLN A 1 99 ? -10.684 14.524 19.999 1.00 95.75 99 GLN A CA 1
ATOM 779 C C . GLN A 1 99 ? -9.814 13.275 20.180 1.00 95.75 99 GLN A C 1
ATOM 781 O O . GLN A 1 99 ? -10.346 12.209 20.495 1.00 95.75 99 GLN A O 1
ATOM 786 N N . LEU A 1 100 ? -8.488 13.397 20.070 1.00 96.75 100 LEU A N 1
ATOM 787 C CA . LEU A 1 100 ? -7.559 12.296 20.337 1.00 96.75 100 LEU A CA 1
ATOM 788 C C . LEU A 1 100 ? -7.702 11.784 21.780 1.00 96.75 100 LEU A C 1
ATOM 790 O O . LEU A 1 100 ? -7.866 10.585 21.999 1.00 96.75 100 LEU A O 1
ATOM 794 N N . SER A 1 101 ? -7.737 12.683 22.771 1.00 97.25 101 SER A N 1
ATOM 795 C CA . SER A 1 101 ? -7.939 12.314 24.180 1.00 97.25 101 SER A CA 1
ATOM 796 C C . SER A 1 101 ? -9.287 11.622 24.415 1.00 97.25 101 SER A C 1
ATOM 798 O O . SER A 1 101 ? -9.363 10.643 25.161 1.00 97.25 101 SER A O 1
ATOM 800 N N . ALA A 1 102 ? -10.358 12.099 23.772 1.00 97.31 102 ALA A N 1
ATOM 801 C CA . ALA A 1 102 ? -11.664 11.447 23.828 1.00 97.31 102 ALA A CA 1
ATOM 802 C C . ALA A 1 102 ? -11.624 10.043 23.204 1.00 97.31 102 ALA A C 1
ATOM 804 O O . ALA A 1 102 ? -12.125 9.093 23.805 1.00 97.31 102 ALA A O 1
ATOM 805 N N . THR A 1 103 ? -10.955 9.903 22.058 1.00 97.81 103 THR A N 1
ATOM 806 C CA . THR A 1 103 ? -10.767 8.624 21.361 1.00 97.81 103 THR A CA 1
ATOM 807 C C . THR A 1 103 ? -10.040 7.620 22.244 1.00 97.81 103 THR A C 1
ATOM 809 O O . THR A 1 103 ? -10.555 6.528 22.466 1.00 97.81 103 THR A O 1
ATOM 812 N N . VAL A 1 104 ? -8.915 8.010 22.851 1.00 98.44 104 VAL A N 1
ATOM 813 C CA . VAL A 1 104 ? -8.173 7.174 23.807 1.00 98.44 104 VAL A CA 1
ATOM 814 C C . VAL A 1 104 ? -9.068 6.717 24.962 1.00 98.44 104 VAL A C 1
ATOM 816 O O . VAL A 1 104 ? -9.093 5.534 25.293 1.00 98.44 104 VAL A O 1
ATOM 819 N N . LYS A 1 105 ? -9.846 7.625 25.567 1.00 98.19 105 LYS A N 1
ATOM 820 C CA . LYS A 1 105 ? -10.742 7.280 26.686 1.00 98.19 105 LYS A CA 1
ATOM 821 C C . LYS A 1 105 ? -11.813 6.270 26.279 1.00 98.19 105 LYS A C 1
ATOM 823 O O . LYS A 1 105 ? -12.064 5.327 27.027 1.00 98.19 105 LYS A O 1
ATOM 828 N N . VAL A 1 106 ? -12.440 6.464 25.119 1.00 98.25 106 VAL A N 1
ATOM 829 C CA . VAL A 1 106 ? -13.469 5.553 24.600 1.00 98.25 106 VAL A CA 1
ATOM 830 C C . VAL A 1 106 ? -12.864 4.190 24.278 1.00 98.25 106 VAL A C 1
ATOM 832 O O . VAL A 1 106 ? -13.369 3.182 24.761 1.00 98.25 106 VAL A O 1
ATOM 835 N N . VAL A 1 107 ? -11.771 4.152 23.515 1.00 98.50 107 VAL A N 1
ATOM 836 C CA . VAL A 1 107 ? -11.104 2.904 23.116 1.00 98.50 107 VAL A CA 1
ATOM 837 C C . VAL A 1 107 ? -10.631 2.132 24.343 1.00 98.50 107 VAL A C 1
ATOM 839 O O . VAL A 1 107 ? -10.841 0.925 24.411 1.00 98.50 107 VAL A O 1
ATOM 842 N N . LYS A 1 108 ? -10.074 2.819 25.350 1.00 98.31 108 LYS A N 1
ATOM 843 C CA . LYS A 1 108 ? -9.665 2.195 26.613 1.00 98.31 108 LYS A CA 1
ATOM 844 C C . LYS A 1 108 ? -10.843 1.528 27.315 1.00 98.31 108 LYS A C 1
ATOM 846 O O . LYS A 1 108 ? -10.740 0.362 27.679 1.00 98.31 108 LYS A O 1
ATOM 851 N N . ALA A 1 109 ? -11.949 2.257 27.472 1.00 97.81 109 ALA A N 1
ATOM 852 C CA . ALA A 1 109 ? -13.141 1.741 28.135 1.00 97.81 109 ALA A CA 1
ATOM 853 C C . ALA A 1 109 ? -13.711 0.523 27.395 1.00 97.81 109 ALA A C 1
ATOM 855 O O . ALA A 1 109 ? -13.962 -0.504 28.015 1.00 97.81 109 ALA A O 1
ATOM 856 N N . VAL A 1 110 ? -13.845 0.605 26.067 1.00 97.88 110 VAL A N 1
ATOM 857 C CA . VAL A 1 110 ? -14.339 -0.507 25.243 1.00 97.88 110 VAL A CA 1
ATOM 858 C C . VAL A 1 110 ? -13.408 -1.716 25.333 1.00 97.88 110 VAL A C 1
ATOM 860 O O . VAL A 1 110 ? -13.881 -2.837 25.519 1.00 97.88 110 VAL A O 1
ATOM 863 N N . ALA A 1 111 ? -12.094 -1.502 25.252 1.00 98.12 111 ALA A N 1
ATOM 864 C CA . ALA A 1 111 ? -11.132 -2.589 25.347 1.00 98.12 111 ALA A CA 1
ATOM 865 C C . ALA A 1 111 ? -11.190 -3.291 26.711 1.00 98.12 111 ALA A C 1
ATOM 867 O O . ALA A 1 111 ? -11.129 -4.515 26.776 1.00 98.12 111 ALA A O 1
ATOM 868 N N . GLU A 1 112 ? -11.362 -2.534 27.794 1.00 97.75 112 GLU A N 1
ATOM 869 C CA . GLU A 1 112 ? -11.479 -3.074 29.151 1.00 97.75 112 GLU A CA 1
ATOM 870 C C . GLU A 1 112 ? -12.805 -3.809 29.379 1.00 97.75 112 GLU A C 1
ATOM 872 O O . GLU A 1 112 ? -12.799 -4.882 29.977 1.00 97.75 112 GLU A O 1
ATOM 877 N N . TRP A 1 113 ? -13.926 -3.293 28.866 1.00 97.00 113 TRP A N 1
ATOM 878 C CA . TRP A 1 113 ? -15.238 -3.937 29.011 1.00 97.00 113 TRP A CA 1
ATOM 879 C C . TRP A 1 113 ? -15.314 -5.314 28.357 1.00 97.00 113 TRP A C 1
ATOM 881 O O . TRP A 1 113 ? -15.994 -6.196 28.876 1.00 97.00 113 TRP A O 1
ATOM 891 N N . TYR A 1 114 ? -14.624 -5.495 27.231 1.00 97.50 114 TYR A N 1
ATOM 892 C CA . TYR A 1 114 ? -14.687 -6.723 26.437 1.00 97.50 114 TYR A CA 1
ATOM 893 C C . TYR A 1 114 ? -13.408 -7.567 26.499 1.00 97.50 114 TYR A C 1
ATOM 895 O O . TYR A 1 114 ? -13.331 -8.600 25.841 1.00 97.50 114 TYR A O 1
ATOM 903 N N . GLY A 1 115 ? -12.403 -7.152 27.277 1.00 97.69 115 GLY A N 1
ATOM 904 C CA . GLY A 1 115 ? -11.117 -7.852 27.351 1.00 97.69 115 GLY A CA 1
ATOM 905 C C . GLY A 1 115 ? -10.370 -7.893 26.012 1.00 97.69 115 GLY A C 1
ATOM 906 O O . GLY A 1 115 ? -9.681 -8.869 25.720 1.00 97.69 115 GLY A O 1
ATOM 907 N N . ILE A 1 116 ? -10.521 -6.857 25.182 1.00 98.44 116 ILE A N 1
ATOM 908 C CA . ILE A 1 116 ? -9.883 -6.772 23.864 1.00 98.44 116 ILE A CA 1
ATOM 909 C C . ILE A 1 116 ? -8.389 -6.461 24.050 1.00 98.44 116 ILE A C 1
ATOM 911 O O . ILE A 1 116 ? -8.052 -5.513 24.771 1.00 98.44 116 ILE A O 1
ATOM 915 N N . PRO A 1 117 ? -7.477 -7.208 23.398 1.00 98.25 117 PRO A N 1
ATOM 916 C CA . PRO A 1 117 ? -6.050 -6.914 23.439 1.00 98.25 117 PRO A CA 1
ATOM 917 C C . PRO A 1 117 ? -5.743 -5.475 23.005 1.00 98.25 117 PRO A C 1
ATOM 919 O O . PRO A 1 117 ? -6.230 -4.989 21.988 1.00 98.25 117 PRO A O 1
ATOM 922 N N . LYS A 1 118 ? -4.898 -4.775 23.762 1.00 98.44 118 LYS A N 1
ATOM 923 C CA . LYS A 1 118 ? -4.500 -3.390 23.462 1.00 98.44 118 LYS A CA 1
ATOM 924 C C . LYS A 1 118 ? -3.278 -3.366 22.532 1.00 98.44 118 LYS A C 1
ATOM 926 O O . LYS A 1 118 ? -2.227 -2.857 22.900 1.00 98.44 118 LYS A O 1
ATOM 931 N N . ASN A 1 119 ? -3.378 -3.993 21.365 1.00 98.38 119 ASN A N 1
ATOM 932 C CA . ASN A 1 119 ? -2.322 -4.017 20.348 1.00 98.38 119 ASN A CA 1
ATOM 933 C C . ASN A 1 119 ? -2.903 -4.262 18.951 1.00 98.38 119 ASN A C 1
ATOM 935 O O . ASN A 1 119 ? -4.081 -4.588 18.830 1.00 98.38 119 ASN A O 1
ATOM 939 N N . ASN A 1 120 ? -2.066 -4.145 17.923 1.00 97.50 120 ASN A N 1
ATOM 940 C CA . ASN A 1 120 ? -2.393 -4.453 16.528 1.00 97.50 120 ASN A CA 1
ATOM 941 C C . ASN A 1 120 ? -1.534 -5.598 15.946 1.00 97.50 120 ASN A C 1
ATOM 943 O O . ASN A 1 120 ? -1.284 -5.629 14.745 1.00 97.50 120 ASN A O 1
ATOM 947 N N . TYR A 1 121 ? -1.060 -6.534 16.775 1.00 96.62 121 TYR A N 1
ATOM 948 C CA . TYR A 1 121 ? -0.100 -7.560 16.344 1.00 96.62 121 TYR A CA 1
ATOM 949 C C . TYR A 1 121 ? -0.725 -8.687 15.507 1.00 96.62 121 TYR A C 1
ATOM 951 O O . TYR A 1 121 ? -0.182 -9.063 14.471 1.00 96.62 121 TYR A O 1
ATOM 959 N N . ASP A 1 122 ? -1.849 -9.254 15.958 1.00 94.75 122 ASP A N 1
ATOM 960 C CA . ASP A 1 122 ? -2.478 -10.441 15.359 1.00 94.75 122 ASP A CA 1
ATOM 961 C C . ASP A 1 122 ? -3.977 -10.200 15.139 1.00 94.75 122 ASP A C 1
ATOM 963 O O . ASP A 1 122 ? -4.800 -10.377 16.040 1.00 94.75 122 ASP A O 1
ATOM 967 N N . ILE A 1 123 ? -4.337 -9.804 13.916 1.00 93.06 123 ILE A N 1
ATOM 968 C CA . ILE A 1 123 ? -5.720 -9.461 13.561 1.00 93.06 123 ILE A CA 1
ATOM 969 C C . ILE A 1 123 ? -6.700 -10.634 13.670 1.00 93.06 123 ILE A C 1
ATOM 971 O O . ILE A 1 123 ? -7.891 -10.420 13.885 1.00 93.06 123 ILE A O 1
ATOM 975 N N . GLU A 1 124 ? -6.220 -11.875 13.603 1.00 91.25 124 GLU A N 1
ATOM 976 C CA . GLU A 1 124 ? -7.058 -13.067 13.760 1.00 91.25 124 GLU A CA 1
ATOM 977 C C . GLU A 1 124 ? -7.374 -13.357 15.238 1.00 91.25 124 GLU A C 1
ATOM 979 O O . GLU A 1 124 ? -8.374 -14.009 15.555 1.00 91.25 124 GLU A O 1
ATOM 984 N N . LYS A 1 125 ? -6.541 -12.865 16.165 1.00 94.25 125 LYS A N 1
ATOM 985 C CA . LYS A 1 125 ? -6.751 -12.987 17.618 1.00 94.25 125 LYS A CA 1
ATOM 986 C C . LYS A 1 125 ? -7.455 -11.789 18.243 1.00 94.25 125 LYS A C 1
ATOM 988 O O . LYS A 1 125 ? -7.890 -11.897 19.389 1.00 94.25 125 LYS A O 1
ATOM 993 N N . GLY A 1 126 ? -7.643 -10.713 17.486 1.00 95.69 126 GLY A N 1
ATOM 994 C CA . GLY A 1 126 ? -8.280 -9.497 17.971 1.00 95.69 126 GLY A CA 1
ATOM 995 C C . GLY A 1 126 ? -7.277 -8.487 18.524 1.00 95.69 126 GLY A C 1
ATOM 996 O O . GLY A 1 126 ? -6.094 -8.775 18.687 1.00 95.69 126 GLY A O 1
ATOM 997 N N . GLY A 1 127 ? -7.750 -7.269 18.762 1.00 98.06 127 GLY A N 1
ATOM 998 C CA . GLY A 1 127 ? -6.879 -6.117 18.969 1.00 98.06 127 GLY A CA 1
ATOM 999 C C . GLY A 1 127 ? -7.540 -4.787 18.616 1.00 98.06 127 GLY A C 1
ATOM 1000 O O . GLY A 1 127 ? -8.751 -4.708 18.423 1.00 98.06 127 GLY A O 1
ATOM 1001 N N . ILE A 1 128 ? -6.738 -3.738 18.496 1.00 98.56 128 ILE A N 1
ATOM 1002 C CA . ILE A 1 128 ? -7.150 -2.416 18.023 1.00 98.56 128 ILE A CA 1
ATOM 1003 C C . ILE A 1 128 ? -6.497 -2.211 16.662 1.00 98.56 128 ILE A C 1
ATOM 1005 O O . ILE A 1 128 ? -5.275 -2.202 16.580 1.00 98.56 128 ILE A O 1
ATOM 1009 N N . PHE A 1 129 ? -7.291 -2.028 15.612 1.00 96.56 129 PHE A N 1
ATOM 1010 C CA . PHE A 1 129 ? -6.784 -1.904 14.247 1.00 96.56 129 PHE A CA 1
ATOM 1011 C C . PHE A 1 129 ? -7.354 -0.677 13.542 1.00 96.56 129 PHE A C 1
ATOM 1013 O O . PHE A 1 129 ? -8.448 -0.212 13.861 1.00 96.56 129 PHE A O 1
ATOM 1020 N N . SER A 1 130 ? -6.642 -0.162 12.546 1.00 93.62 130 SER A N 1
ATOM 1021 C CA . SER A 1 130 ? -7.203 0.785 11.582 1.00 93.62 130 SER A CA 1
ATOM 1022 C C . SER A 1 130 ? -8.125 0.076 10.587 1.00 93.62 130 SER A C 1
ATOM 1024 O O . SER A 1 130 ? -7.997 -1.126 10.332 1.00 93.62 130 SER A O 1
ATOM 1026 N N . HIS A 1 131 ? -9.043 0.826 9.973 1.00 90.25 131 HIS A N 1
ATOM 1027 C CA . HIS A 1 131 ? -9.833 0.334 8.843 1.00 90.25 131 HIS A CA 1
ATOM 1028 C C . HIS A 1 131 ? -8.917 -0.269 7.767 1.00 90.25 131 HIS A C 1
ATOM 1030 O O . HIS A 1 131 ? -9.203 -1.332 7.210 1.00 90.25 131 HIS A O 1
ATOM 1036 N N . MET A 1 132 ? -7.788 0.389 7.494 1.00 85.12 132 MET A N 1
ATOM 1037 C CA . MET A 1 132 ? -6.837 -0.061 6.482 1.00 85.12 132 MET A CA 1
ATOM 1038 C C . MET A 1 132 ? -6.073 -1.320 6.875 1.00 85.12 132 MET A C 1
ATOM 1040 O O . MET A 1 132 ? -5.946 -2.201 6.034 1.00 85.12 132 MET A O 1
ATOM 1044 N N . GLN A 1 133 ? -5.650 -1.468 8.131 1.00 89.12 133 GLN A N 1
ATOM 1045 C CA . GLN A 1 133 ? -5.071 -2.716 8.646 1.00 89.12 133 GLN A CA 1
ATOM 1046 C C . GLN A 1 133 ? -6.003 -3.914 8.409 1.00 89.12 133 GLN A C 1
ATOM 1048 O O . GLN A 1 133 ? -5.575 -4.953 7.906 1.00 89.12 133 GLN A O 1
ATOM 1053 N N . ALA A 1 134 ? -7.303 -3.750 8.670 1.00 90.31 134 ALA A N 1
ATOM 1054 C CA . ALA A 1 134 ? -8.295 -4.787 8.385 1.00 90.31 134 ALA A CA 1
ATOM 1055 C C . ALA A 1 134 ? -8.479 -5.044 6.882 1.00 90.31 134 ALA A C 1
ATOM 1057 O O . ALA A 1 134 ? -8.525 -6.197 6.445 1.00 90.31 134 ALA A O 1
ATOM 1058 N N . LYS A 1 135 ? -8.525 -3.987 6.063 1.00 83.31 135 LYS A N 1
ATOM 1059 C CA . LYS A 1 135 ? -8.575 -4.130 4.605 1.00 83.31 135 LYS A CA 1
ATOM 1060 C C . LYS A 1 135 ? -7.313 -4.797 4.036 1.00 83.31 135 LYS A C 1
ATOM 1062 O O . LYS A 1 135 ? -7.437 -5.554 3.081 1.00 83.31 135 LYS A O 1
ATOM 1067 N N . TYR A 1 136 ? -6.128 -4.588 4.605 1.00 80.81 136 TYR A N 1
ATOM 1068 C CA . TYR A 1 136 ? -4.906 -5.261 4.155 1.00 80.81 136 TYR A CA 1
ATOM 1069 C C . TYR A 1 136 ? -5.008 -6.786 4.270 1.00 80.81 136 TYR A C 1
ATOM 1071 O O . TYR A 1 136 ? -4.502 -7.489 3.402 1.00 80.81 136 TYR A O 1
ATOM 1079 N N . LYS A 1 137 ? -5.707 -7.306 5.284 1.00 85.81 137 LYS A N 1
ATOM 1080 C CA . LYS A 1 137 ? -5.907 -8.752 5.463 1.00 85.81 137 LYS A CA 1
ATOM 1081 C C . LYS A 1 137 ? -7.133 -9.300 4.727 1.00 85.81 137 LYS A C 1
ATOM 1083 O O . LYS A 1 137 ? -7.090 -10.398 4.189 1.00 85.81 137 LYS A O 1
ATOM 1088 N N . TYR A 1 138 ? -8.249 -8.573 4.734 1.00 84.50 138 TYR A N 1
ATOM 1089 C CA . TYR A 1 138 ? -9.548 -9.113 4.297 1.00 84.50 138 TYR A CA 1
ATOM 1090 C C . TYR A 1 138 ? -10.174 -8.358 3.117 1.00 84.50 138 TYR A C 1
ATOM 1092 O O . TYR A 1 138 ? -11.193 -8.774 2.552 1.00 84.50 138 TYR A O 1
ATOM 1100 N N . GLY A 1 139 ? -9.606 -7.211 2.758 1.00 66.38 139 GLY A N 1
ATOM 1101 C CA . GLY A 1 139 ? -10.103 -6.315 1.727 1.00 66.38 139 GLY A CA 1
ATOM 1102 C C . GLY A 1 139 ? -9.648 -6.757 0.348 1.00 66.38 139 GLY A C 1
ATOM 1103 O O . GLY A 1 139 ? -8.622 -6.302 -0.130 1.00 66.38 139 GLY A O 1
ATOM 1104 N N . GLY A 1 140 ? -10.471 -7.572 -0.320 1.00 57.72 140 GLY A N 1
ATOM 1105 C CA . GLY A 1 140 ? -10.187 -8.139 -1.649 1.00 57.72 140 GLY A CA 1
ATOM 1106 C C . GLY A 1 140 ? -9.603 -7.180 -2.704 1.00 57.72 140 GLY A C 1
ATOM 1107 O O . GLY A 1 140 ? -8.906 -7.637 -3.606 1.00 57.72 140 GLY A O 1
ATOM 1108 N N . VAL A 1 141 ? -9.903 -5.879 -2.614 1.00 50.78 141 VAL A N 1
ATOM 1109 C CA . VAL A 1 141 ? -9.291 -4.796 -3.395 1.00 50.78 141 VAL A CA 1
ATOM 1110 C C . VAL A 1 141 ? -9.109 -3.592 -2.471 1.00 50.78 141 VAL A C 1
ATOM 1112 O O . VAL A 1 141 ? -10.072 -3.148 -1.843 1.00 50.78 141 VAL A O 1
ATOM 1115 N N . LEU A 1 142 ? -7.893 -3.052 -2.396 1.00 53.88 142 LEU A N 1
ATOM 1116 C CA . LEU A 1 142 ? -7.627 -1.794 -1.708 1.00 53.88 142 LEU A CA 1
ATOM 1117 C C . LEU A 1 142 ? -7.824 -0.642 -2.718 1.00 53.88 142 LEU A C 1
ATOM 1119 O O . LEU A 1 142 ? -7.075 -0.574 -3.688 1.00 53.88 142 LEU A O 1
ATOM 1123 N N . PRO A 1 143 ? -8.807 0.256 -2.561 1.00 44.03 143 PRO A N 1
ATOM 1124 C CA . PRO A 1 143 ? -8.864 1.511 -3.323 1.00 44.03 143 PRO A CA 1
ATOM 1125 C C . PRO A 1 143 ? -7.786 2.489 -2.837 1.00 44.03 143 PRO A C 1
ATOM 1127 O O . PRO A 1 143 ? -7.388 2.402 -1.679 1.00 44.03 143 PRO A O 1
ATOM 1130 N N . TYR A 1 144 ? -7.339 3.423 -3.688 1.00 42.22 144 TYR A N 1
ATOM 1131 C CA . TYR A 1 144 ? -6.303 4.448 -3.431 1.00 42.22 144 TYR A CA 1
ATOM 1132 C C . TYR A 1 144 ? -6.716 5.551 -2.419 1.00 42.22 144 TYR A C 1
ATOM 1134 O O . TYR A 1 144 ? -6.314 6.700 -2.553 1.00 42.22 144 TYR A O 1
ATOM 1142 N N . ASP A 1 145 ? -7.499 5.216 -1.393 1.00 43.47 145 ASP A N 1
ATOM 1143 C CA . ASP A 1 145 ? -8.065 6.154 -0.404 1.00 43.47 145 ASP A CA 1
ATOM 1144 C C . ASP A 1 145 ? -7.012 6.728 0.585 1.00 43.47 145 ASP A C 1
ATOM 1146 O O . ASP A 1 145 ? -5.828 6.455 0.496 1.00 43.47 145 ASP A O 1
ATOM 1150 N N . GLY A 1 146 ? -7.332 7.514 1.603 1.00 51.00 146 GLY A N 1
ATOM 1151 C CA . GLY A 1 146 ? -6.338 7.774 2.669 1.00 51.00 146 GLY A CA 1
ATOM 1152 C C . GLY A 1 146 ? -5.957 6.476 3.402 1.00 51.00 146 GLY A C 1
ATOM 1153 O O . GLY A 1 146 ? -6.716 5.505 3.362 1.00 51.00 146 GLY A O 1
ATOM 1154 N N . LEU A 1 147 ? -4.819 6.423 4.110 1.00 57.03 147 LEU A N 1
ATOM 1155 C CA . LEU A 1 147 ? -4.732 5.499 5.245 1.00 57.03 147 LEU A CA 1
ATOM 1156 C C . LEU A 1 147 ? -5.679 6.043 6.317 1.00 57.03 147 LEU A C 1
ATOM 1158 O O . LEU A 1 147 ? -5.305 6.953 7.045 1.00 57.03 147 LEU A O 1
ATOM 1162 N N . GLU A 1 148 ? -6.924 5.578 6.353 1.00 71.56 148 GLU A N 1
ATOM 1163 C CA . GLU A 1 148 ? -7.929 6.034 7.321 1.00 71.56 148 GLU A CA 1
ATOM 1164 C C . GLU A 1 148 ? -7.829 5.219 8.624 1.00 71.56 148 GLU A C 1
ATOM 1166 O O . GLU A 1 148 ? -7.808 3.983 8.559 1.00 71.56 148 GLU A O 1
ATOM 1171 N N . PRO A 1 149 ? -7.787 5.847 9.820 1.00 80.25 149 PRO A N 1
ATOM 1172 C CA . PRO A 1 149 ? -7.580 7.279 10.117 1.00 80.25 149 PRO A CA 1
ATOM 1173 C C . PRO A 1 149 ? -6.105 7.739 10.023 1.00 80.25 149 PRO A C 1
ATOM 1175 O O . PRO A 1 149 ? -5.814 8.933 10.116 1.00 80.25 149 PRO A O 1
ATOM 1178 N N . GLY A 1 150 ? -5.173 6.796 9.865 1.00 84.81 150 GLY A N 1
ATOM 1179 C CA . GLY A 1 150 ? -3.735 7.023 9.699 1.00 84.81 150 GLY A CA 1
ATOM 1180 C C . GLY A 1 150 ? -2.930 6.283 10.763 1.00 84.81 150 GLY A C 1
ATOM 1181 O O . GLY A 1 150 ? -3.293 6.304 11.936 1.00 84.81 150 GLY A O 1
ATOM 1182 N N . GLU A 1 151 ? -1.821 5.648 10.376 1.00 87.62 151 GLU A N 1
ATOM 1183 C CA . GLU A 1 151 ? -1.059 4.765 11.280 1.00 87.62 151 GLU A CA 1
ATOM 1184 C C . GLU A 1 151 ? -0.528 5.498 12.518 1.00 87.62 151 GLU A C 1
ATOM 1186 O O . GLU A 1 151 ? -0.688 5.004 13.627 1.00 87.62 151 GLU A O 1
ATOM 1191 N N . LYS A 1 152 ? -0.021 6.730 12.371 1.00 90.00 152 LYS A N 1
ATOM 1192 C CA . LYS A 1 152 ? 0.403 7.545 13.525 1.00 90.00 152 LYS A CA 1
ATOM 1193 C C . LYS A 1 152 ? -0.746 7.853 14.487 1.00 90.00 152 LYS A C 1
ATOM 1195 O O . LYS A 1 152 ? -0.538 7.902 15.692 1.00 90.00 152 LYS A O 1
ATOM 1200 N N . PHE A 1 153 ? -1.961 8.074 13.982 1.00 93.00 153 PHE A N 1
ATOM 1201 C CA . PHE A 1 153 ? -3.120 8.295 14.850 1.00 93.00 153 PHE A CA 1
ATOM 1202 C C . PHE A 1 153 ? -3.453 7.025 15.642 1.00 93.00 153 PHE A C 1
ATOM 1204 O O . PHE A 1 153 ? -3.678 7.085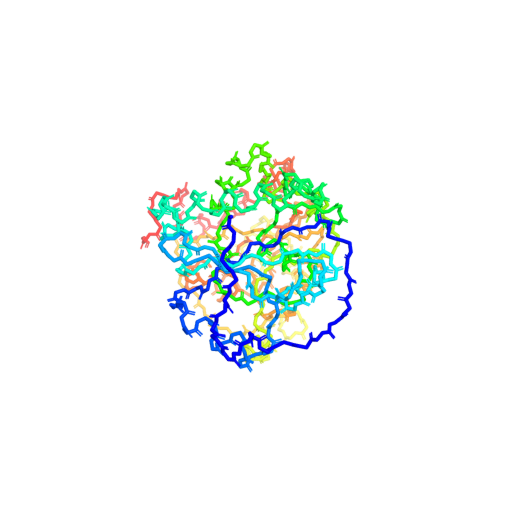 16.848 1.00 93.00 153 PHE A O 1
ATOM 1211 N N . VAL A 1 154 ? -3.425 5.870 14.977 1.00 94.69 154 VAL A N 1
ATOM 1212 C CA . VAL A 1 154 ? -3.674 4.559 15.595 1.00 94.69 154 VAL A CA 1
ATOM 1213 C C . VAL A 1 154 ? -2.609 4.248 16.643 1.00 94.69 154 VAL A C 1
ATOM 1215 O O . VAL A 1 154 ? -2.954 3.858 17.753 1.00 94.69 154 VAL A O 1
ATOM 1218 N N . GLU A 1 155 ? -1.338 4.496 16.332 1.00 96.50 155 GLU A N 1
ATOM 1219 C CA . GLU A 1 155 ? -0.218 4.390 17.265 1.00 96.50 155 GLU A CA 1
ATOM 1220 C C . GLU A 1 155 ? -0.454 5.236 18.522 1.00 96.50 155 GLU A C 1
ATOM 1222 O O . GLU A 1 155 ? -0.381 4.716 19.635 1.00 96.50 155 GLU A O 1
ATOM 1227 N N . GLN A 1 156 ? -0.810 6.518 18.369 1.00 97.44 156 GLN A N 1
ATOM 1228 C CA . GLN A 1 156 ? -1.104 7.394 19.509 1.00 97.44 156 GLN A CA 1
ATOM 1229 C C . GLN A 1 156 ? -2.286 6.888 20.343 1.00 97.44 156 GLN A C 1
ATOM 1231 O O . GLN A 1 156 ? -2.255 6.969 21.572 1.00 97.44 156 GLN A O 1
ATOM 1236 N N . VAL A 1 157 ? -3.317 6.331 19.702 1.00 98.06 157 VAL A N 1
ATOM 1237 C CA . VAL A 1 157 ? -4.455 5.736 20.411 1.00 98.06 157 VAL A CA 1
ATOM 1238 C C . VAL A 1 157 ? -4.032 4.485 21.183 1.00 98.06 157 VAL A C 1
ATOM 1240 O O . VAL A 1 157 ? -4.326 4.392 22.374 1.00 98.06 157 VAL A O 1
ATOM 1243 N N . ILE A 1 158 ? -3.326 3.546 20.547 1.00 98.50 158 ILE A N 1
ATOM 1244 C CA . ILE A 1 158 ? -2.874 2.296 21.178 1.00 98.50 158 ILE A CA 1
ATOM 1245 C C . ILE A 1 158 ? -1.931 2.593 22.346 1.00 98.50 158 ILE A C 1
ATOM 1247 O O . ILE A 1 158 ? -2.148 2.096 23.453 1.00 98.50 158 ILE A O 1
ATOM 1251 N N . ASN A 1 159 ? -0.948 3.468 22.147 1.00 98.00 159 ASN A N 1
ATOM 1252 C CA . ASN A 1 159 ? -0.040 3.889 23.210 1.00 98.00 159 ASN A CA 1
ATOM 1253 C C . ASN A 1 159 ? -0.807 4.607 24.334 1.00 98.00 159 ASN A C 1
ATOM 1255 O O . ASN A 1 159 ? -0.604 4.324 25.515 1.00 98.00 159 ASN A O 1
ATOM 1259 N N . GLY A 1 160 ? -1.766 5.472 23.984 1.00 97.88 160 GLY A N 1
ATOM 1260 C CA . GLY A 1 160 ? -2.601 6.200 24.941 1.00 97.88 160 GLY A CA 1
ATOM 1261 C C . GLY A 1 160 ? -3.488 5.308 25.818 1.00 97.88 160 GLY A C 1
ATOM 1262 O O . GLY A 1 160 ? -3.784 5.673 26.959 1.00 97.88 160 GLY A O 1
ATOM 1263 N N . VAL A 1 161 ? -3.898 4.126 25.340 1.00 98.00 161 VAL A N 1
ATOM 1264 C CA . VAL A 1 161 ? -4.644 3.150 26.161 1.00 98.00 161 VAL A CA 1
ATOM 1265 C C . VAL A 1 161 ? -3.742 2.245 27.015 1.00 98.00 161 VAL A C 1
ATOM 1267 O O . VAL A 1 161 ? -4.263 1.402 27.758 1.00 98.00 161 VAL A O 1
ATOM 1270 N N . GLY A 1 162 ? -2.419 2.438 26.951 1.00 97.81 162 GLY A N 1
ATOM 1271 C CA . GLY A 1 162 ? -1.404 1.607 27.607 1.00 97.81 162 GLY A CA 1
ATOM 1272 C C . GLY A 1 162 ? -1.105 0.310 26.852 1.00 97.81 162 GLY A C 1
ATOM 1273 O O . GLY A 1 162 ? -0.796 -0.701 27.476 1.00 97.81 162 GLY A O 1
ATOM 1274 N N . GLY A 1 163 ? -1.310 0.316 25.536 1.00 98.00 163 GLY A N 1
ATOM 1275 C CA . GLY A 1 163 ? -1.050 -0.800 24.639 1.00 98.00 163 GLY A CA 1
ATOM 1276 C C . GLY A 1 163 ? 0.337 -0.766 24.000 1.00 98.00 163 GLY A C 1
ATOM 1277 O O . GLY A 1 163 ? 1.165 0.080 24.330 1.00 98.00 163 GLY A O 1
ATOM 1278 N N . GLN A 1 164 ? 0.560 -1.676 23.051 1.00 98.19 164 GLN A N 1
ATO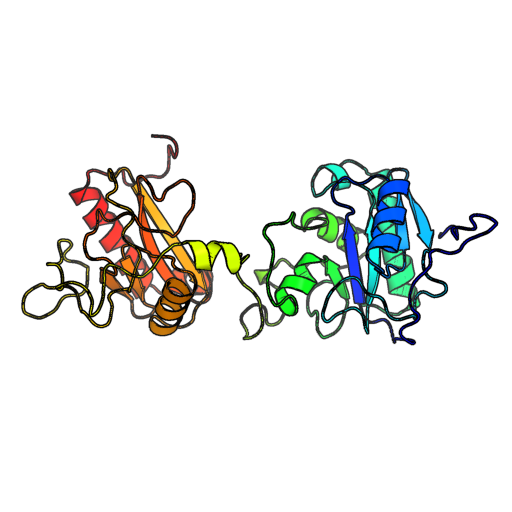M 1279 C CA . GLN A 1 164 ? 1.765 -1.718 22.222 1.00 98.19 164 GLN A CA 1
ATOM 1280 C C . GLN A 1 164 ? 1.379 -1.686 20.743 1.00 98.19 164 GLN A C 1
ATOM 1282 O O . GLN A 1 164 ? 0.645 -2.556 20.268 1.00 98.19 164 GLN A O 1
ATOM 1287 N N . PHE A 1 165 ? 1.863 -0.669 20.033 1.00 97.44 165 PHE A N 1
ATOM 1288 C CA . PHE A 1 165 ? 1.745 -0.574 18.583 1.00 97.44 165 PHE A CA 1
ATOM 1289 C C . PHE A 1 165 ? 2.872 -1.362 17.904 1.00 97.44 165 PHE A C 1
ATOM 1291 O O . PHE A 1 165 ? 4.016 -1.332 18.351 1.00 97.44 165 PHE A O 1
ATOM 1298 N N . TYR A 1 166 ? 2.525 -2.040 16.818 1.00 94.12 166 TYR A N 1
ATOM 1299 C CA . TYR A 1 166 ? 3.409 -2.791 15.940 1.00 94.12 166 TYR A CA 1
ATOM 1300 C C . TYR A 1 166 ? 3.288 -2.214 14.532 1.00 94.12 166 TYR A C 1
ATOM 1302 O O . TYR A 1 166 ? 2.184 -2.042 14.004 1.00 94.12 166 TYR A O 1
ATOM 1310 N N . THR A 1 167 ? 4.423 -1.909 13.921 1.00 86.75 167 THR A N 1
ATOM 1311 C CA . THR A 1 167 ? 4.488 -1.469 12.527 1.00 86.75 167 THR A CA 1
ATOM 1312 C C . THR A 1 167 ? 4.107 -2.607 11.581 1.00 86.75 167 THR A C 1
ATOM 1314 O O . THR A 1 167 ? 4.056 -3.773 11.966 1.00 86.75 167 THR A O 1
ATOM 1317 N N . GLU A 1 168 ? 3.818 -2.277 10.323 1.00 82.31 168 GLU A N 1
ATOM 1318 C CA . GLU A 1 168 ? 3.352 -3.248 9.329 1.00 82.31 168 GLU A CA 1
ATOM 1319 C C . GLU A 1 168 ? 4.262 -4.475 9.181 1.00 82.31 168 GLU A C 1
ATOM 1321 O O . GLU A 1 168 ? 3.768 -5.599 9.092 1.00 82.31 168 GLU A O 1
ATOM 1326 N N . SER A 1 169 ? 5.582 -4.278 9.204 1.00 76.50 169 SER A N 1
ATOM 1327 C CA . SER A 1 169 ? 6.570 -5.360 9.118 1.00 76.50 169 SER A CA 1
ATOM 1328 C C . SER A 1 169 ? 6.538 -6.308 10.319 1.00 76.50 169 SER A C 1
ATOM 1330 O O . SER A 1 169 ? 6.989 -7.447 10.212 1.00 76.50 169 SER A O 1
ATOM 1332 N N . GLU A 1 170 ? 5.993 -5.861 11.448 1.00 84.25 170 GLU A N 1
ATOM 1333 C CA . GLU A 1 170 ? 5.906 -6.620 12.692 1.00 84.25 170 GLU A CA 1
ATOM 1334 C C . GLU A 1 170 ? 4.573 -7.368 12.834 1.00 84.25 170 GLU A C 1
ATOM 1336 O O . GLU A 1 170 ? 4.435 -8.187 13.744 1.00 84.25 170 GLU A O 1
ATOM 1341 N N . TRP A 1 171 ? 3.583 -7.124 11.963 1.00 87.38 171 TRP A N 1
ATOM 1342 C CA . TRP A 1 171 ? 2.291 -7.808 12.053 1.00 87.38 171 TRP A CA 1
ATOM 1343 C C . TRP A 1 171 ? 2.446 -9.309 11.836 1.00 87.38 171 TRP A C 1
ATOM 1345 O O . TRP A 1 171 ? 3.125 -9.793 10.920 1.00 87.38 171 TRP A O 1
ATOM 1355 N N . LYS A 1 172 ? 1.754 -10.080 12.669 1.00 89.00 172 LYS A N 1
ATOM 1356 C CA . LYS A 1 172 ? 1.825 -11.529 12.621 1.00 89.00 172 LYS A CA 1
ATOM 1357 C C . LYS A 1 172 ? 1.305 -12.048 11.287 1.00 89.00 172 LYS A C 1
ATOM 1359 O O . LYS A 1 172 ? 0.167 -11.805 10.887 1.00 89.00 172 LYS A O 1
ATOM 1364 N N . GLY A 1 173 ? 2.158 -12.816 10.621 1.00 77.81 173 GLY A N 1
ATOM 1365 C CA . GLY A 1 173 ? 1.838 -13.422 9.340 1.00 77.81 173 GLY A CA 1
ATOM 1366 C C . GLY A 1 173 ? 1.738 -12.419 8.196 1.00 77.81 173 GLY A C 1
ATOM 1367 O O . GLY A 1 173 ? 1.222 -12.798 7.158 1.00 77.81 173 GLY A O 1
ATOM 1368 N N . ARG A 1 174 ? 2.226 -11.173 8.331 1.00 77.81 174 ARG A N 1
ATOM 1369 C CA . ARG A 1 174 ? 2.208 -10.165 7.250 1.00 77.81 174 ARG A CA 1
ATOM 1370 C C . ARG A 1 174 ? 2.767 -10.686 5.922 1.00 77.81 174 ARG A C 1
ATOM 1372 O O . ARG A 1 174 ? 2.329 -10.239 4.865 1.00 77.81 174 ARG A O 1
ATOM 1379 N N . SER A 1 175 ? 3.732 -11.602 5.987 1.00 65.69 175 SER A N 1
ATOM 1380 C CA . SER A 1 175 ? 4.417 -12.228 4.853 1.00 65.69 175 SER A CA 1
ATOM 1381 C C . SER A 1 175 ? 3.790 -13.542 4.369 1.00 65.69 175 SER A C 1
ATOM 1383 O O . SER A 1 175 ? 4.350 -14.173 3.477 1.00 65.69 175 SER A O 1
ATOM 1385 N N . THR A 1 176 ? 2.670 -13.984 4.950 1.00 64.75 176 THR A N 1
ATOM 1386 C CA . THR A 1 176 ? 1.959 -15.184 4.487 1.00 64.75 176 THR A CA 1
ATOM 1387 C C . THR A 1 176 ? 1.015 -14.853 3.339 1.00 64.75 176 THR A C 1
ATOM 1389 O O . THR A 1 176 ? 0.658 -13.692 3.117 1.00 64.75 176 THR A O 1
ATOM 1392 N N . ASP A 1 177 ? 0.520 -15.898 2.681 1.00 51.34 177 ASP A N 1
ATOM 1393 C CA . ASP A 1 177 ? -0.610 -15.802 1.763 1.00 51.34 177 ASP A CA 1
ATOM 1394 C C . ASP A 1 177 ? -1.783 -15.048 2.428 1.00 51.34 177 ASP A C 1
ATOM 1396 O O . ASP A 1 177 ? -1.924 -15.039 3.658 1.00 51.34 177 ASP A O 1
ATOM 1400 N N . PHE A 1 178 ? -2.623 -14.407 1.610 1.00 62.47 178 PHE A N 1
ATOM 1401 C CA . PHE A 1 178 ? -3.844 -13.668 1.991 1.00 62.47 178 PHE A CA 1
ATOM 1402 C C . PHE A 1 178 ? -3.697 -12.209 2.455 1.00 62.47 178 PHE A C 1
ATOM 1404 O O . PHE A 1 178 ? -4.714 -11.591 2.755 1.00 62.47 178 PHE A O 1
ATOM 1411 N N . TRP A 1 179 ? -2.502 -11.613 2.459 1.00 65.81 179 TRP A N 1
ATOM 1412 C CA . TRP A 1 179 ? -2.369 -10.157 2.626 1.00 65.81 179 TRP A CA 1
ATOM 1413 C C . TRP A 1 179 ? -2.348 -9.435 1.272 1.00 65.81 179 TRP A C 1
ATOM 1415 O O . TRP A 1 179 ? -1.666 -9.846 0.336 1.00 65.81 179 TRP A O 1
ATOM 1425 N N . HIS A 1 180 ? -3.092 -8.339 1.154 1.00 62.50 180 HIS A N 1
ATOM 1426 C CA . HIS A 1 180 ? -3.101 -7.477 -0.025 1.00 62.50 180 HIS A CA 1
ATOM 1427 C C . HIS A 1 180 ? -1.917 -6.506 0.034 1.00 62.50 180 HIS A C 1
ATOM 1429 O O . HIS A 1 180 ? -1.765 -5.787 1.009 1.00 62.50 180 HIS A O 1
ATOM 1435 N N . PHE A 1 181 ? -1.074 -6.460 -1.000 1.00 55.88 181 PHE A N 1
ATOM 1436 C CA . PHE A 1 181 ? 0.148 -5.635 -0.987 1.00 55.88 181 PHE A CA 1
ATOM 1437 C C . PHE A 1 181 ? 0.054 -4.329 -1.798 1.00 55.88 181 PHE A C 1
ATOM 1439 O O . PHE A 1 181 ? 0.924 -3.479 -1.657 1.00 55.88 181 PHE A O 1
ATOM 1446 N N . VAL A 1 182 ? -0.975 -4.120 -2.634 1.00 53.03 182 VAL A N 1
ATOM 1447 C CA . VAL A 1 182 ? -1.098 -2.918 -3.488 1.00 53.03 182 VAL A CA 1
ATOM 1448 C C . VAL A 1 182 ? -2.568 -2.550 -3.705 1.00 53.03 182 VAL A C 1
ATOM 1450 O O . VAL A 1 182 ? -3.440 -3.418 -3.770 1.00 53.03 182 VAL A O 1
ATOM 1453 N N . ARG A 1 183 ? -2.840 -1.249 -3.844 1.00 44.91 183 ARG A N 1
ATOM 1454 C CA . ARG A 1 183 ? -4.146 -0.711 -4.235 1.00 44.91 183 ARG A CA 1
ATOM 1455 C C . ARG A 1 183 ? -4.413 -0.905 -5.722 1.00 44.91 183 ARG A C 1
ATOM 1457 O O . ARG A 1 183 ? -3.746 -0.300 -6.553 1.00 44.91 183 ARG A O 1
ATOM 1464 N N . GLU A 1 184 ? -5.365 -1.772 -6.061 1.00 44.88 184 GLU A N 1
ATOM 1465 C CA . GLU A 1 184 ? -5.690 -2.142 -7.443 1.00 44.88 184 GLU A CA 1
ATOM 1466 C C . GLU A 1 184 ? -6.965 -1.433 -7.924 1.00 44.88 184 GLU A C 1
ATOM 1468 O O . GLU A 1 184 ? -8.017 -1.555 -7.305 1.00 44.88 184 GLU A O 1
ATOM 1473 N N . ASN A 1 185 ? -6.918 -0.767 -9.082 1.00 52.09 185 ASN A N 1
ATOM 1474 C CA . ASN A 1 185 ? -8.118 -0.335 -9.803 1.00 52.09 185 ASN A CA 1
ATOM 1475 C C . ASN A 1 185 ? -8.347 -1.254 -11.011 1.00 52.09 185 ASN A C 1
ATOM 1477 O O . ASN A 1 185 ? -7.736 -1.085 -12.064 1.00 52.09 185 ASN A O 1
ATOM 1481 N N . LYS A 1 186 ? -9.213 -2.262 -10.857 1.00 51.75 186 LYS A N 1
ATOM 1482 C CA . LYS A 1 186 ? -9.443 -3.289 -11.891 1.00 51.75 186 LYS A CA 1
ATOM 1483 C C . LYS A 1 186 ? -10.047 -2.727 -13.181 1.00 51.75 186 LYS A C 1
ATOM 1485 O O . LYS A 1 186 ? -9.655 -3.163 -14.260 1.00 51.75 186 LYS A O 1
ATOM 1490 N N . GLU A 1 187 ? -10.956 -1.758 -13.085 1.00 57.75 187 GLU A N 1
ATOM 1491 C CA . GLU A 1 187 ? -11.562 -1.121 -14.263 1.00 57.75 187 GLU A CA 1
ATOM 1492 C C . GLU A 1 187 ? -10.552 -0.266 -15.026 1.00 57.75 187 GLU A C 1
ATOM 1494 O O . GLU A 1 187 ? -10.516 -0.280 -16.254 1.00 57.75 187 GLU A O 1
ATOM 1499 N N . GLU A 1 188 ? -9.700 0.461 -14.310 1.00 60.19 188 GLU A N 1
ATOM 1500 C CA . GLU A 1 188 ? -8.634 1.245 -14.925 1.00 60.19 188 GLU A CA 1
ATOM 1501 C C . GLU A 1 188 ? -7.558 0.344 -15.532 1.00 60.19 188 GLU A C 1
ATOM 1503 O O . GLU A 1 188 ? -7.110 0.605 -16.644 1.00 60.19 188 GLU A O 1
ATOM 1508 N N . ASN A 1 189 ? -7.214 -0.768 -14.875 1.00 55.94 189 ASN A N 1
ATOM 1509 C CA . ASN A 1 189 ? -6.297 -1.769 -15.422 1.00 55.94 189 ASN A CA 1
ATOM 1510 C C . ASN A 1 189 ? -6.828 -2.380 -16.728 1.00 55.94 189 ASN A C 1
ATOM 1512 O O . ASN A 1 189 ? -6.059 -2.566 -17.670 1.00 55.94 189 ASN A O 1
ATOM 1516 N N . ALA A 1 190 ? -8.138 -2.635 -16.818 1.00 58.59 190 ALA A N 1
ATOM 1517 C CA . ALA A 1 190 ? -8.775 -3.127 -18.040 1.00 58.59 190 ALA A CA 1
ATOM 1518 C C . ALA A 1 190 ? -8.734 -2.100 -19.189 1.00 58.59 190 ALA A C 1
ATOM 1520 O O . ALA A 1 190 ? -8.639 -2.486 -20.351 1.00 58.59 190 ALA A O 1
ATOM 1521 N N . LYS A 1 191 ? -8.731 -0.797 -18.879 1.00 68.56 191 LYS A N 1
ATOM 1522 C CA . LYS A 1 191 ? -8.619 0.294 -19.866 1.00 68.56 191 LYS A CA 1
ATOM 1523 C C . LYS A 1 191 ? -7.193 0.516 -20.392 1.00 68.56 191 LYS A C 1
ATOM 1525 O O . LYS A 1 191 ? -7.017 1.309 -21.310 1.00 68.56 191 LYS A O 1
ATOM 1530 N N . ARG A 1 192 ? -6.172 -0.167 -19.853 1.00 72.38 192 ARG A N 1
ATOM 1531 C CA . ARG A 1 192 ? -4.748 0.040 -20.211 1.00 72.38 192 ARG A CA 1
ATOM 1532 C C . ARG A 1 192 ? -4.322 -0.550 -21.563 1.00 72.38 192 ARG A C 1
ATOM 1534 O O . ARG A 1 192 ? -3.140 -0.476 -21.877 1.00 72.38 192 ARG A O 1
ATOM 1541 N N . GLY A 1 193 ? -5.254 -1.073 -22.360 1.00 78.31 193 GLY A N 1
ATOM 1542 C CA . GLY A 1 193 ? -4.999 -1.590 -23.709 1.00 78.31 193 GLY A CA 1
ATOM 1543 C C . GLY A 1 193 ? -4.522 -3.044 -23.742 1.00 78.31 193 GLY A C 1
ATOM 1544 O O . GLY A 1 193 ? -4.280 -3.658 -22.703 1.00 78.31 193 GLY A O 1
ATOM 1545 N N . ASP A 1 194 ? -4.412 -3.601 -24.946 1.00 88.44 194 ASP A N 1
ATOM 1546 C CA . ASP A 1 194 ? -3.949 -4.972 -25.167 1.00 88.44 194 ASP A CA 1
ATOM 1547 C C . ASP A 1 194 ? -2.425 -5.071 -25.222 1.00 88.44 194 ASP A C 1
ATOM 1549 O O . ASP A 1 194 ? -1.726 -4.100 -25.505 1.00 88.44 194 ASP A O 1
ATOM 1553 N N . PHE A 1 195 ? -1.897 -6.267 -24.950 1.00 92.50 195 PHE A N 1
ATOM 1554 C CA . PHE A 1 195 ? -0.466 -6.519 -25.089 1.00 92.50 195 PHE A CA 1
ATOM 1555 C C . PHE A 1 195 ? -0.078 -6.470 -26.566 1.00 92.50 195 PHE A C 1
ATOM 1557 O O . PHE A 1 195 ? -0.598 -7.239 -27.372 1.00 92.50 195 PHE A O 1
ATOM 1564 N N . THR A 1 196 ? 0.849 -5.582 -26.906 1.00 94.56 196 THR A N 1
ATOM 1565 C CA . THR A 1 196 ? 1.298 -5.351 -28.286 1.00 94.56 196 THR A CA 1
ATOM 1566 C C . THR A 1 196 ? 2.768 -5.698 -28.495 1.00 94.56 196 THR A C 1
ATOM 1568 O O . THR A 1 196 ? 3.215 -5.777 -29.638 1.00 94.56 196 THR A O 1
ATOM 1571 N N . LYS A 1 197 ? 3.517 -5.942 -27.413 1.00 96.38 197 LYS A N 1
ATOM 1572 C CA . LYS A 1 197 ? 4.935 -6.307 -27.433 1.00 96.38 197 LYS A CA 1
ATOM 1573 C C . LYS A 1 197 ? 5.259 -7.413 -26.437 1.00 96.38 197 LYS A C 1
ATOM 1575 O O . LYS A 1 197 ? 4.461 -7.728 -25.548 1.00 96.38 197 LYS A O 1
ATOM 1580 N N . GLY A 1 198 ? 6.457 -7.972 -26.581 1.00 94.69 198 GLY A N 1
ATOM 1581 C CA . GLY A 1 198 ? 7.020 -8.916 -25.633 1.00 94.69 198 GLY A CA 1
ATOM 1582 C C . GLY A 1 198 ? 7.008 -10.365 -26.098 1.00 94.69 198 GLY A C 1
ATOM 1583 O O . GLY A 1 198 ? 6.898 -10.670 -27.291 1.00 94.69 198 GLY A O 1
ATOM 1584 N N . ARG A 1 199 ? 7.139 -11.268 -25.121 1.00 96.31 199 ARG A N 1
ATOM 1585 C CA . ARG A 1 199 ? 7.245 -12.721 -25.325 1.00 96.31 199 ARG A CA 1
ATOM 1586 C C . ARG A 1 199 ? 6.147 -13.255 -26.243 1.00 96.31 199 ARG A C 1
ATOM 1588 O O . ARG A 1 199 ? 4.956 -13.068 -25.984 1.00 96.31 199 ARG A O 1
ATOM 1595 N N . GLY A 1 200 ? 6.553 -13.961 -27.297 1.00 93.44 200 GLY A N 1
ATOM 1596 C CA . GLY A 1 200 ? 5.641 -14.559 -28.278 1.00 93.44 200 GLY A CA 1
ATOM 1597 C C . GLY A 1 200 ? 4.867 -13.570 -29.164 1.00 93.44 200 GLY A C 1
ATOM 1598 O O . GLY A 1 200 ? 4.046 -14.017 -29.958 1.00 93.44 200 GLY A O 1
ATOM 1599 N N . ILE A 1 201 ? 5.108 -12.257 -29.050 1.00 96.00 201 ILE A N 1
ATOM 1600 C CA . ILE A 1 201 ? 4.477 -11.216 -29.882 1.00 96.00 201 ILE A CA 1
ATOM 1601 C C . ILE A 1 201 ? 5.521 -10.573 -30.801 1.00 96.00 201 ILE A C 1
ATOM 1603 O O . ILE A 1 201 ? 5.313 -10.454 -32.007 1.00 96.00 201 ILE A O 1
ATOM 1607 N N . THR A 1 202 ? 6.675 -10.205 -30.249 1.00 96.31 202 THR A N 1
ATOM 1608 C CA . THR A 1 202 ? 7.784 -9.579 -30.980 1.00 96.31 202 THR A CA 1
ATOM 1609 C C . THR A 1 202 ? 9.059 -10.411 -30.884 1.00 96.31 202 THR A C 1
ATOM 1611 O O . THR A 1 202 ? 9.254 -11.202 -29.956 1.00 96.31 202 THR A O 1
ATOM 1614 N N . LYS A 1 203 ? 9.962 -10.225 -31.855 1.00 96.31 203 LYS A N 1
ATOM 1615 C CA . LYS A 1 203 ? 11.260 -10.915 -31.879 1.00 96.31 203 LYS A CA 1
ATOM 1616 C C . LYS A 1 203 ? 12.107 -10.530 -30.664 1.00 96.31 203 LYS A C 1
ATOM 1618 O O . LYS A 1 203 ? 12.064 -9.386 -30.221 1.00 96.31 203 LYS A O 1
ATOM 1623 N N . GLN A 1 204 ? 12.907 -11.478 -30.176 1.00 95.62 204 GLN A N 1
ATOM 1624 C CA . GLN A 1 204 ? 13.835 -11.234 -29.073 1.00 95.62 204 GLN A CA 1
ATOM 1625 C C . GLN A 1 204 ? 14.822 -10.113 -29.439 1.00 95.62 204 GLN A C 1
ATOM 1627 O O . GLN A 1 204 ? 15.395 -10.140 -30.536 1.00 95.62 204 GLN A O 1
ATOM 1632 N N . PRO A 1 205 ? 15.050 -9.137 -28.547 1.00 96.06 205 PRO A N 1
ATOM 1633 C CA . PRO A 1 205 ? 16.066 -8.119 -28.759 1.00 96.06 205 PRO A CA 1
ATOM 1634 C C . PRO A 1 205 ? 17.464 -8.645 -28.442 1.00 96.06 205 PRO A C 1
ATOM 1636 O O . PRO A 1 205 ? 17.631 -9.563 -27.636 1.00 96.06 205 PRO A O 1
ATOM 1639 N N . LYS A 1 206 ? 18.487 -8.034 -29.049 1.00 96.62 206 LYS A N 1
ATOM 1640 C CA . LYS A 1 206 ? 19.866 -8.214 -28.586 1.00 96.62 206 LYS A CA 1
ATOM 1641 C C . LYS A 1 206 ? 20.045 -7.512 -27.248 1.00 96.62 206 LYS A C 1
ATOM 1643 O O . LYS A 1 206 ? 19.638 -6.361 -27.094 1.00 96.62 206 LYS A O 1
ATOM 1648 N N . VAL A 1 207 ? 20.687 -8.197 -26.314 1.00 94.81 207 VAL A N 1
ATOM 1649 C CA . VAL A 1 207 ? 21.001 -7.639 -25.003 1.00 94.81 207 VAL A CA 1
ATOM 1650 C C . VAL A 1 207 ? 22.160 -6.658 -25.143 1.00 94.81 207 VAL A C 1
ATOM 1652 O O . VAL A 1 207 ? 23.197 -6.972 -25.722 1.00 94.81 207 VAL A O 1
ATOM 1655 N N . GLY A 1 208 ? 21.963 -5.443 -24.634 1.00 88.19 208 GLY A N 1
ATOM 1656 C CA . GLY A 1 20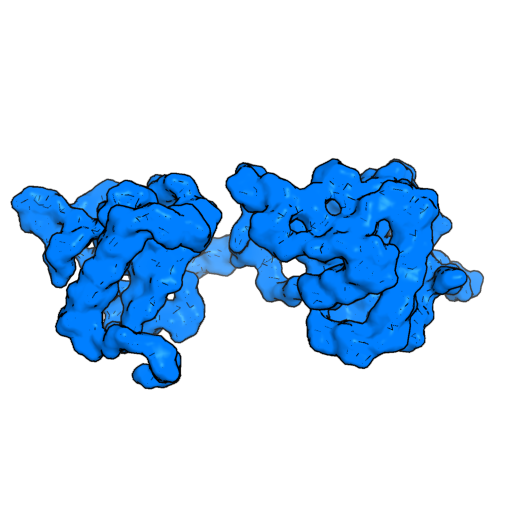8 ? 22.932 -4.350 -24.739 1.00 88.19 208 GLY A CA 1
ATOM 1657 C C . GLY A 1 208 ? 23.669 -4.030 -23.439 1.00 88.19 208 GLY A C 1
ATOM 1658 O O . GLY A 1 208 ? 24.214 -2.933 -23.346 1.00 88.19 208 GLY A O 1
ATOM 1659 N N . VAL A 1 209 ? 23.593 -4.914 -22.439 1.00 94.00 209 VAL A N 1
ATOM 1660 C CA . VAL A 1 209 ? 24.178 -4.790 -21.093 1.00 94.00 209 VAL A CA 1
ATOM 1661 C C . VAL A 1 209 ? 24.704 -6.172 -20.699 1.00 94.00 209 VAL A C 1
ATOM 1663 O O . VAL A 1 209 ? 23.940 -7.134 -20.665 1.00 94.00 209 VAL A O 1
ATOM 1666 N N . SER A 1 210 ? 26.008 -6.295 -20.448 1.00 93.06 210 SER A N 1
ATOM 1667 C CA . SER A 1 210 ? 26.702 -7.586 -20.303 1.00 93.06 210 SER A CA 1
ATOM 1668 C C . SER A 1 210 ? 26.261 -8.407 -19.096 1.00 93.06 210 SER A C 1
ATOM 1670 O O . SER A 1 210 ? 26.358 -9.631 -19.100 1.00 93.06 210 SER A O 1
ATOM 1672 N N . SER A 1 211 ? 25.800 -7.741 -18.042 1.00 95.00 211 SER A N 1
ATOM 1673 C CA . SER A 1 211 ? 25.354 -8.383 -16.807 1.00 95.00 211 SER A CA 1
ATOM 1674 C C . SER A 1 211 ? 23.989 -9.061 -16.909 1.00 95.00 211 SER A C 1
ATOM 1676 O O . SER A 1 211 ? 23.650 -9.821 -15.991 1.00 95.00 211 SER A O 1
ATOM 1678 N N . LEU A 1 212 ? 23.236 -8.799 -17.985 1.00 97.75 212 LEU A N 1
ATOM 1679 C CA . LEU A 1 212 ? 21.914 -9.367 -18.234 1.00 97.75 212 LEU A CA 1
ATOM 1680 C C . LEU A 1 212 ? 22.017 -10.728 -18.928 1.00 97.75 212 LEU A C 1
ATOM 1682 O O . LEU A 1 212 ? 22.847 -10.944 -19.809 1.00 97.75 212 LEU A O 1
ATOM 1686 N N . ALA A 1 213 ? 21.134 -11.643 -18.546 1.00 97.81 213 ALA A N 1
ATOM 1687 C CA . ALA A 1 213 ? 21.045 -12.971 -19.125 1.00 97.81 213 ALA A CA 1
ATOM 1688 C C 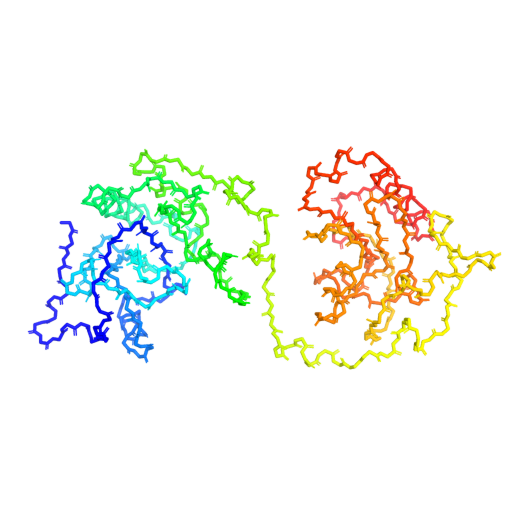. ALA A 1 213 ? 20.649 -12.918 -20.605 1.00 97.81 213 ALA A C 1
ATOM 1690 O O . ALA A 1 213 ? 19.727 -12.203 -21.008 1.00 97.81 213 ALA A O 1
ATOM 1691 N N . HIS A 1 214 ? 21.330 -13.730 -21.405 1.00 97.62 214 HIS A N 1
ATOM 1692 C CA . HIS A 1 214 ? 21.105 -13.849 -22.835 1.00 97.62 214 HIS A CA 1
ATOM 1693 C C . HIS A 1 214 ? 21.378 -15.277 -23.309 1.00 97.62 214 HIS A C 1
ATOM 1695 O O . HIS A 1 214 ? 22.059 -16.060 -22.642 1.00 97.62 214 HIS A O 1
ATOM 1701 N N . ASP A 1 215 ? 20.852 -15.621 -24.479 1.00 96.06 215 ASP A N 1
ATOM 1702 C CA . ASP A 1 215 ? 21.137 -16.892 -25.131 1.00 96.06 215 ASP A CA 1
ATOM 1703 C C . ASP A 1 215 ? 22.556 -16.922 -25.733 1.00 96.06 215 ASP A C 1
ATOM 1705 O O . ASP A 1 215 ? 23.327 -15.958 -25.670 1.00 96.06 215 ASP A O 1
ATOM 1709 N N . ASN A 1 216 ? 22.917 -18.044 -26.357 1.00 95.25 216 ASN A N 1
ATOM 1710 C CA . ASN A 1 216 ? 24.222 -18.225 -26.999 1.00 95.25 216 ASN A CA 1
ATOM 1711 C C . ASN A 1 216 ? 24.475 -17.299 -28.207 1.00 95.25 216 ASN A C 1
ATOM 1713 O O . ASN A 1 216 ? 25.598 -17.240 -28.705 1.00 95.25 216 ASN A O 1
ATOM 1717 N N . LYS A 1 217 ? 23.454 -16.587 -28.688 1.00 95.06 217 LYS A N 1
ATOM 1718 C CA . LYS A 1 217 ? 23.517 -15.630 -29.797 1.00 95.06 217 LYS A CA 1
ATOM 1719 C C . LYS A 1 217 ? 23.427 -14.174 -29.313 1.00 95.06 217 LYS A C 1
ATOM 1721 O O . LYS A 1 217 ? 23.434 -13.263 -30.144 1.00 95.06 217 LYS A O 1
ATOM 1726 N N . GLY A 1 218 ? 23.374 -13.950 -27.996 1.00 96.44 218 GLY A N 1
ATOM 1727 C CA . GLY A 1 218 ? 23.309 -12.629 -27.367 1.00 96.44 218 GLY A CA 1
ATOM 1728 C C . GLY A 1 218 ? 21.913 -11.998 -27.366 1.00 96.44 218 GLY A C 1
ATOM 1729 O O . GLY A 1 218 ? 21.794 -10.782 -27.203 1.00 96.44 218 GLY A O 1
ATOM 1730 N N . PHE A 1 219 ? 20.857 -12.785 -27.579 1.00 97.62 219 PHE A N 1
ATOM 1731 C CA . PHE A 1 219 ? 19.473 -12.316 -27.505 1.00 97.62 219 PHE A CA 1
ATOM 1732 C C . PHE A 1 219 ? 18.879 -12.538 -26.114 1.00 97.62 219 PHE A C 1
ATOM 1734 O O . PHE A 1 219 ? 19.253 -13.472 -25.408 1.00 97.62 219 PHE A O 1
ATOM 1741 N N . ALA A 1 220 ? 17.934 -11.683 -25.719 1.00 96.88 220 ALA A N 1
ATOM 1742 C CA . ALA A 1 220 ? 17.243 -11.808 -24.439 1.00 96.88 220 ALA A CA 1
ATOM 1743 C C . ALA A 1 220 ? 16.473 -13.135 -24.363 1.00 96.88 220 ALA A C 1
ATOM 1745 O O . ALA A 1 220 ? 15.881 -13.571 -25.352 1.00 96.88 220 ALA A O 1
ATOM 1746 N N . ILE A 1 221 ? 16.454 -13.769 -23.190 1.00 96.56 221 ILE A N 1
ATOM 1747 C CA . ILE A 1 221 ? 15.776 -15.053 -22.971 1.00 96.56 221 ILE A CA 1
ATOM 1748 C C . ILE A 1 221 ? 14.260 -14.883 -23.158 1.00 96.56 221 ILE A C 1
ATOM 1750 O O . ILE A 1 221 ? 13.618 -14.207 -22.359 1.00 96.56 221 ILE A O 1
ATOM 1754 N N . ASP A 1 222 ? 13.669 -15.497 -24.193 1.00 94.31 222 ASP A N 1
ATOM 1755 C CA . ASP A 1 222 ? 12.269 -15.210 -24.557 1.00 94.31 222 ASP A CA 1
ATOM 1756 C C . ASP A 1 222 ? 11.278 -15.556 -23.444 1.00 94.31 222 ASP A C 1
ATOM 1758 O O . ASP A 1 222 ? 10.353 -14.792 -23.182 1.00 94.31 222 ASP A O 1
ATOM 1762 N N . SER A 1 223 ? 11.505 -16.670 -22.738 1.00 93.88 223 SER A N 1
ATOM 1763 C CA . SER A 1 223 ? 10.662 -17.102 -21.617 1.00 93.88 223 SER A CA 1
ATOM 1764 C C . SER A 1 223 ? 10.640 -16.119 -20.442 1.00 93.88 223 SER A C 1
ATOM 1766 O O . SER A 1 223 ? 9.693 -16.154 -19.667 1.00 93.88 223 SER A O 1
ATOM 1768 N N . HIS A 1 224 ? 11.626 -15.221 -20.356 1.00 95.62 224 HIS A N 1
ATOM 1769 C CA . HIS A 1 224 ? 11.800 -14.230 -19.288 1.00 95.62 224 HIS A CA 1
ATOM 1770 C C . HIS A 1 224 ? 11.550 -12.793 -19.792 1.00 95.62 224 HIS A C 1
ATOM 1772 O O . HIS A 1 224 ? 12.001 -11.806 -19.212 1.00 95.62 224 HIS A O 1
ATOM 1778 N N . ARG A 1 225 ? 10.843 -12.648 -20.916 1.00 96.44 225 ARG A N 1
ATOM 1779 C CA . ARG A 1 225 ? 10.305 -11.358 -21.367 1.00 96.44 225 ARG A CA 1
ATOM 1780 C C . ARG A 1 225 ? 8.864 -11.221 -20.903 1.00 96.44 225 ARG A C 1
ATOM 1782 O O . ARG A 1 225 ? 8.115 -12.191 -20.969 1.00 96.44 225 ARG A O 1
ATOM 1789 N N . LEU A 1 226 ? 8.451 -10.024 -20.503 1.00 96.69 226 LEU A N 1
ATOM 1790 C CA . LEU A 1 226 ? 7.052 -9.712 -20.208 1.00 96.69 226 LEU A CA 1
ATOM 1791 C C . LEU A 1 226 ? 6.256 -9.579 -21.506 1.00 96.69 226 LEU A C 1
ATOM 1793 O O . LEU A 1 226 ? 6.798 -9.160 -22.526 1.00 96.69 226 LEU A O 1
ATOM 1797 N N . LYS A 1 227 ? 4.954 -9.858 -21.462 1.00 96.12 227 LYS A N 1
ATOM 1798 C CA . LYS A 1 227 ? 3.983 -9.278 -22.400 1.00 96.12 227 LYS A CA 1
ATOM 1799 C C . LYS A 1 227 ? 3.550 -7.917 -21.879 1.00 96.12 227 LYS A C 1
ATOM 1801 O O . LYS A 1 227 ? 3.156 -7.788 -20.723 1.00 96.12 227 LYS A O 1
ATOM 1806 N N . TYR A 1 228 ? 3.597 -6.894 -22.722 1.00 95.25 228 TYR A N 1
ATOM 1807 C CA . TYR A 1 228 ? 3.292 -5.535 -22.284 1.00 95.25 228 TYR A CA 1
ATOM 1808 C C . TYR A 1 228 ? 2.639 -4.705 -23.381 1.00 95.25 228 TYR A C 1
ATOM 1810 O O . TYR A 1 228 ? 2.642 -5.047 -24.567 1.00 95.25 228 TYR A O 1
ATOM 1818 N N . VAL A 1 229 ? 2.012 -3.620 -22.941 1.00 92.88 229 VAL A N 1
ATOM 1819 C CA . VAL A 1 229 ? 1.419 -2.614 -23.817 1.00 92.88 229 VAL A CA 1
ATOM 1820 C C . VAL A 1 229 ? 2.514 -1.632 -24.196 1.00 92.88 229 VAL A C 1
ATOM 1822 O O . VAL A 1 229 ? 3.151 -1.062 -23.310 1.00 92.88 229 VAL A O 1
ATOM 1825 N N . ASP A 1 230 ? 2.732 -1.434 -25.492 1.00 93.62 230 ASP A N 1
ATOM 1826 C CA . ASP A 1 230 ? 3.657 -0.415 -25.978 1.00 93.62 230 ASP A CA 1
ATOM 1827 C C . ASP A 1 230 ? 3.166 0.986 -25.593 1.00 93.62 230 ASP A C 1
ATOM 1829 O O . ASP A 1 230 ? 2.034 1.369 -25.892 1.00 93.62 230 ASP A O 1
ATOM 1833 N N . ARG A 1 231 ? 4.027 1.750 -24.919 1.00 92.12 231 ARG A N 1
ATOM 1834 C CA . ARG A 1 231 ? 3.742 3.115 -24.446 1.00 92.12 231 ARG A CA 1
ATOM 1835 C C . ARG A 1 231 ? 4.724 4.139 -25.014 1.00 92.12 231 ARG A C 1
ATOM 1837 O O . ARG A 1 231 ? 4.765 5.269 -24.536 1.00 92.12 231 ARG A O 1
ATOM 1844 N N . GLY A 1 232 ? 5.500 3.748 -26.024 1.00 94.19 232 GLY A N 1
ATOM 1845 C CA . GLY A 1 232 ? 6.550 4.574 -26.606 1.00 94.19 232 GLY A CA 1
ATOM 1846 C C . GLY A 1 232 ? 7.897 4.388 -25.913 1.00 94.19 232 GLY A C 1
ATOM 1847 O O . GLY A 1 232 ? 8.153 3.369 -25.270 1.00 94.19 232 GLY A O 1
ATOM 1848 N N . LYS A 1 233 ? 8.774 5.373 -26.095 1.00 96.12 233 LYS A N 1
ATOM 1849 C CA . LYS A 1 233 ? 10.159 5.366 -25.617 1.00 96.12 233 LYS A CA 1
ATOM 1850 C C . LYS A 1 233 ? 10.376 6.418 -24.534 1.00 96.12 233 LYS A C 1
ATOM 1852 O O . LYS A 1 233 ? 9.638 7.399 -24.496 1.00 96.12 233 LYS A O 1
ATOM 1857 N N . ILE A 1 234 ? 11.393 6.217 -23.704 1.00 94.44 234 ILE A N 1
ATOM 1858 C CA . ILE A 1 234 ? 11.847 7.183 -22.697 1.00 94.44 234 ILE A CA 1
ATOM 1859 C C . ILE A 1 234 ? 13.104 7.915 -23.159 1.00 94.44 234 ILE A C 1
ATOM 1861 O O . ILE A 1 234 ? 13.915 7.373 -23.911 1.00 94.44 234 ILE A O 1
ATOM 1865 N N . GLU A 1 235 ? 13.280 9.135 -22.663 1.00 92.75 235 GLU A N 1
ATOM 1866 C CA . GLU A 1 235 ? 14.583 9.795 -22.621 1.00 92.75 235 GLU A CA 1
ATOM 1867 C C . GLU A 1 235 ? 15.226 9.422 -21.283 1.00 92.75 235 GLU A C 1
ATOM 1869 O O . GLU A 1 235 ? 14.778 9.879 -20.235 1.00 92.75 235 GLU A O 1
ATOM 1874 N N . VAL A 1 236 ? 16.220 8.533 -21.301 1.00 94.25 236 VAL A N 1
ATOM 1875 C CA . VAL A 1 236 ? 16.791 7.984 -20.064 1.00 94.25 236 VAL A CA 1
ATOM 1876 C C . VAL A 1 236 ? 17.569 9.062 -19.308 1.00 94.25 236 VAL A C 1
ATOM 1878 O O . VAL A 1 236 ? 18.614 9.511 -19.769 1.00 94.25 236 VAL A O 1
ATOM 1881 N N . LYS A 1 237 ? 17.074 9.427 -18.125 1.00 91.31 237 LYS A N 1
ATOM 1882 C CA . LYS A 1 237 ? 17.711 10.356 -17.177 1.00 91.31 237 LYS A CA 1
ATOM 1883 C C . LYS A 1 237 ? 18.064 9.700 -15.848 1.00 91.31 237 LYS A C 1
ATOM 1885 O O . LYS A 1 237 ? 18.927 10.189 -15.132 1.00 91.31 237 LYS A O 1
ATOM 1890 N N . GLY A 1 238 ? 17.429 8.574 -15.526 1.00 93.19 238 GLY A N 1
ATOM 1891 C CA . GLY A 1 238 ? 17.624 7.914 -14.243 1.00 93.19 238 GLY A CA 1
ATOM 1892 C C . GLY A 1 238 ? 17.302 6.427 -14.242 1.00 93.19 238 GLY A C 1
ATOM 1893 O O . GLY A 1 238 ? 16.938 5.818 -15.252 1.00 93.19 238 GLY A O 1
ATOM 1894 N N . MET A 1 239 ? 17.435 5.839 -13.058 1.00 94.06 239 MET A N 1
ATOM 1895 C CA . MET A 1 239 ? 17.054 4.463 -12.763 1.00 94.06 239 MET A CA 1
ATOM 1896 C C . MET A 1 239 ? 16.198 4.454 -11.505 1.00 94.06 239 MET A C 1
ATOM 1898 O O . MET A 1 239 ? 16.498 5.153 -10.540 1.00 94.06 239 MET A O 1
ATOM 1902 N N . VAL A 1 240 ? 15.153 3.636 -11.498 1.00 92.38 240 VAL A N 1
ATOM 1903 C CA . VAL A 1 240 ? 14.342 3.395 -10.305 1.00 92.38 240 VAL A CA 1
ATOM 1904 C C . VAL A 1 240 ? 14.483 1.937 -9.918 1.00 92.38 240 VAL A C 1
ATOM 1906 O O . VAL A 1 240 ? 14.226 1.041 -10.722 1.00 92.38 240 VAL A O 1
ATOM 1909 N N . LEU A 1 241 ? 14.889 1.715 -8.670 1.00 92.25 241 LEU A N 1
ATOM 1910 C CA . LEU A 1 241 ? 14.891 0.400 -8.049 1.00 92.25 241 LEU A CA 1
ATOM 1911 C C . LEU A 1 241 ? 13.567 0.219 -7.318 1.00 92.25 241 LEU A C 1
ATOM 1913 O O . LEU A 1 241 ? 13.205 1.027 -6.464 1.00 92.25 241 LEU A O 1
ATOM 1917 N N . HIS A 1 242 ? 12.861 -0.849 -7.641 1.00 86.75 242 HIS A N 1
ATOM 1918 C CA . HIS A 1 242 ? 11.655 -1.253 -6.942 1.00 86.75 242 HIS A CA 1
ATOM 1919 C C . HIS A 1 242 ? 11.748 -2.736 -6.614 1.00 86.75 242 HIS A C 1
ATOM 1921 O O . HIS A 1 242 ? 12.481 -3.479 -7.265 1.00 86.75 242 HIS A O 1
ATOM 1927 N N . PHE A 1 243 ? 11.041 -3.162 -5.572 1.00 82.69 243 PHE A N 1
ATOM 1928 C CA . PHE A 1 243 ? 10.892 -4.579 -5.289 1.00 82.69 243 PHE A CA 1
ATOM 1929 C C . PHE A 1 243 ? 9.421 -4.958 -5.284 1.00 82.69 243 PHE A C 1
ATOM 1931 O O . PHE A 1 243 ? 8.563 -4.207 -4.810 1.00 82.69 243 PHE A O 1
ATOM 1938 N N . THR A 1 244 ? 9.151 -6.159 -5.776 1.00 73.00 244 THR A N 1
ATOM 1939 C CA . THR A 1 244 ? 7.836 -6.777 -5.722 1.00 73.00 244 THR A CA 1
ATOM 1940 C C . THR A 1 244 ? 7.904 -7.887 -4.692 1.00 73.00 244 THR A C 1
ATOM 1942 O O . THR A 1 244 ? 8.746 -8.779 -4.786 1.00 73.00 244 THR A O 1
ATOM 1945 N N . ALA A 1 245 ? 7.015 -7.806 -3.699 1.00 78.75 245 ALA A N 1
ATOM 1946 C CA . ALA A 1 245 ? 6.906 -8.757 -2.598 1.00 78.75 245 ALA A CA 1
ATOM 1947 C C . ALA A 1 245 ? 6.374 -10.121 -3.077 1.00 78.75 245 ALA A C 1
ATOM 1949 O O . ALA A 1 245 ? 5.218 -10.470 -2.844 1.00 78.75 245 ALA A O 1
ATOM 1950 N N . THR A 1 246 ? 7.214 -10.870 -3.786 1.00 80.50 246 THR A N 1
ATOM 1951 C CA . THR A 1 246 ? 6.952 -12.221 -4.297 1.00 80.50 246 THR A CA 1
ATOM 1952 C C . THR A 1 246 ? 8.141 -13.138 -4.023 1.00 80.50 246 THR A C 1
ATOM 1954 O O . THR A 1 246 ? 9.258 -12.673 -3.791 1.00 80.50 246 THR A O 1
ATOM 1957 N N . GLY A 1 247 ? 7.888 -14.449 -4.028 1.00 79.12 247 GLY A N 1
ATOM 1958 C CA . GLY A 1 247 ? 8.900 -15.463 -3.725 1.00 79.12 247 GLY A CA 1
ATOM 1959 C C . GLY A 1 247 ? 9.793 -15.848 -4.905 1.00 79.12 247 GLY A C 1
ATOM 1960 O O . GLY A 1 247 ? 10.900 -16.329 -4.679 1.00 79.12 247 GLY A O 1
ATOM 1961 N N . ASP A 1 248 ? 9.327 -15.625 -6.132 1.00 86.94 248 ASP A N 1
ATOM 1962 C CA . ASP A 1 248 ? 9.955 -16.108 -7.362 1.00 86.94 248 ASP A CA 1
ATOM 1963 C C . ASP A 1 248 ? 9.603 -15.227 -8.570 1.00 86.94 248 ASP A C 1
ATOM 1965 O O . ASP A 1 248 ? 8.689 -14.391 -8.523 1.00 86.94 248 ASP A O 1
ATOM 1969 N N . TYR A 1 249 ? 10.372 -15.425 -9.640 1.00 92.44 249 TYR A N 1
ATOM 1970 C CA . TYR A 1 249 ? 10.290 -14.698 -10.898 1.00 92.44 249 TYR A CA 1
ATOM 1971 C C . TYR A 1 249 ? 8.942 -14.862 -11.606 1.00 92.44 249 TYR A C 1
ATOM 1973 O O . TYR A 1 249 ? 8.354 -13.881 -12.068 1.00 92.44 249 TYR A O 1
ATOM 1981 N N . GLU A 1 250 ? 8.440 -16.092 -11.701 1.00 89.19 250 GLU A N 1
ATOM 1982 C CA . GLU A 1 250 ? 7.204 -16.422 -12.406 1.00 89.19 250 GLU A CA 1
ATOM 1983 C C . GLU A 1 250 ? 6.017 -15.680 -11.793 1.00 89.19 250 GLU A C 1
ATOM 1985 O O . GLU A 1 250 ? 5.260 -15.011 -12.502 1.00 89.19 250 GLU A O 1
ATOM 1990 N N . THR A 1 251 ? 5.913 -15.701 -10.466 1.00 84.75 251 THR A N 1
ATOM 1991 C CA . THR A 1 251 ? 4.880 -14.979 -9.724 1.00 84.75 251 THR A CA 1
ATOM 1992 C C . THR A 1 251 ? 5.004 -13.466 -9.926 1.00 84.75 251 THR A C 1
ATOM 1994 O O . THR A 1 251 ? 3.990 -12.770 -10.046 1.00 84.75 251 THR A O 1
ATOM 1997 N N . THR A 1 252 ? 6.226 -12.917 -9.993 1.00 88.62 252 THR A N 1
ATOM 1998 C CA . THR A 1 252 ? 6.436 -11.498 -10.334 1.00 88.62 252 THR A CA 1
ATOM 1999 C C . THR A 1 252 ? 5.891 -11.179 -11.725 1.00 88.62 252 THR A C 1
ATOM 2001 O O . THR A 1 252 ? 5.106 -10.240 -11.876 1.00 88.62 252 THR A O 1
ATOM 2004 N N . VAL A 1 253 ? 6.261 -11.970 -12.735 1.00 91.88 253 VAL A N 1
ATOM 2005 C CA . VAL A 1 253 ? 5.824 -11.793 -14.128 1.00 91.88 253 VAL A CA 1
ATOM 2006 C C . VAL A 1 253 ? 4.306 -11.861 -14.246 1.00 91.88 253 VAL A C 1
ATOM 2008 O O . VAL A 1 253 ? 3.698 -10.957 -14.822 1.00 91.88 253 VAL A O 1
ATOM 2011 N N . GLU A 1 254 ? 3.679 -12.884 -13.664 1.00 86.75 254 GLU A N 1
ATOM 2012 C CA . GLU A 1 254 ? 2.224 -13.044 -13.681 1.00 86.75 254 GLU A CA 1
ATOM 2013 C C . GLU A 1 254 ? 1.513 -11.838 -13.062 1.00 86.75 254 GLU A C 1
ATOM 2015 O O . GLU A 1 254 ? 0.532 -11.332 -13.616 1.00 86.75 254 GLU A O 1
ATOM 2020 N N . ASN A 1 255 ? 2.027 -11.331 -11.939 1.00 85.12 255 ASN A N 1
ATOM 2021 C CA . ASN A 1 255 ? 1.466 -10.162 -11.273 1.00 85.12 255 ASN A CA 1
ATOM 2022 C C . ASN A 1 255 ? 1.609 -8.885 -12.110 1.00 85.12 255 ASN A C 1
ATOM 2024 O O . ASN A 1 255 ? 0.652 -8.106 -12.191 1.00 85.12 255 ASN A O 1
ATOM 2028 N N . LEU A 1 256 ? 2.763 -8.665 -12.745 1.00 89.31 256 LEU A N 1
ATOM 2029 C CA . LEU A 1 256 ? 2.981 -7.514 -13.623 1.00 89.31 256 LEU A CA 1
ATOM 2030 C C . LEU A 1 256 ? 2.053 -7.569 -14.844 1.00 89.31 256 LEU A C 1
ATOM 2032 O O . LEU A 1 256 ? 1.313 -6.611 -15.093 1.00 89.31 256 LEU A O 1
ATOM 2036 N N . GLU A 1 257 ? 2.005 -8.704 -15.549 1.00 90.31 257 GLU A N 1
ATOM 2037 C CA . GLU A 1 257 ? 1.156 -8.884 -16.733 1.00 90.31 257 GLU A CA 1
ATOM 2038 C C . GLU A 1 257 ? -0.334 -8.728 -16.373 1.00 90.31 257 GLU A C 1
ATOM 2040 O O . GLU A 1 257 ? -1.048 -7.942 -17.004 1.00 90.31 257 GLU A O 1
ATOM 2045 N N . LYS A 1 258 ? -0.812 -9.373 -15.299 1.00 84.69 258 LYS A N 1
ATOM 2046 C CA . LYS A 1 258 ? -2.209 -9.270 -14.831 1.00 84.69 258 LYS A CA 1
ATOM 2047 C C . LYS A 1 258 ? -2.634 -7.831 -14.526 1.00 84.69 258 LYS A C 1
ATOM 2049 O O . LYS A 1 258 ? -3.802 -7.478 -14.699 1.00 84.69 258 LYS A O 1
ATOM 2054 N N . ARG A 1 259 ? -1.698 -6.991 -14.080 1.00 78.88 259 ARG A N 1
ATOM 2055 C CA . ARG A 1 259 ? -1.930 -5.571 -13.762 1.00 78.88 259 ARG A CA 1
ATOM 2056 C C . ARG A 1 259 ? -1.657 -4.632 -14.939 1.00 78.88 259 ARG A C 1
ATOM 2058 O O . ARG A 1 259 ? -1.823 -3.415 -14.803 1.00 78.88 259 ARG A O 1
ATOM 2065 N N . ARG A 1 260 ? -1.244 -5.183 -16.086 1.00 86.12 260 ARG A N 1
ATOM 2066 C CA . ARG A 1 260 ? -0.728 -4.444 -17.248 1.00 86.12 260 ARG A CA 1
ATOM 2067 C C . ARG A 1 260 ? 0.343 -3.421 -16.855 1.00 86.12 260 ARG A C 1
ATOM 2069 O O . ARG A 1 260 ? 0.352 -2.288 -17.348 1.00 86.12 260 ARG A O 1
ATOM 2076 N N . LEU A 1 261 ? 1.195 -3.839 -15.924 1.00 88.81 261 LEU A N 1
ATOM 2077 C CA . LEU A 1 261 ? 2.420 -3.171 -15.518 1.00 88.81 261 LEU A CA 1
ATOM 2078 C C . LEU A 1 261 ? 3.593 -3.781 -16.283 1.00 88.81 261 LEU A C 1
ATOM 2080 O O . LEU A 1 261 ? 3.494 -4.865 -16.858 1.00 88.81 261 LEU A O 1
ATOM 2084 N N . SER A 1 262 ? 4.705 -3.068 -16.296 1.00 93.00 262 SER A N 1
ATOM 2085 C CA . SER A 1 262 ? 5.933 -3.537 -16.916 1.00 93.00 262 SER A CA 1
ATOM 2086 C C . SER A 1 262 ? 7.134 -2.896 -16.245 1.00 93.00 262 SER A C 1
ATOM 2088 O O . SER A 1 262 ? 7.087 -1.725 -15.877 1.00 93.00 262 SER A O 1
ATOM 2090 N N . SER A 1 263 ? 8.209 -3.667 -16.116 1.00 95.75 263 SER A N 1
ATOM 2091 C CA . SER A 1 263 ? 9.527 -3.185 -15.707 1.00 95.75 263 SER A CA 1
ATOM 2092 C C . SER A 1 263 ? 10.534 -3.494 -16.806 1.00 95.75 263 SER A C 1
ATOM 2094 O O . SER A 1 263 ? 10.329 -4.444 -17.568 1.00 95.75 263 SER A O 1
ATOM 2096 N N . THR A 1 264 ? 11.585 -2.685 -16.924 1.00 97.31 264 THR A N 1
ATOM 2097 C CA . THR A 1 264 ? 12.597 -2.806 -17.981 1.00 97.31 264 THR A CA 1
ATOM 2098 C C . THR A 1 264 ? 13.500 -4.015 -17.753 1.00 97.31 264 THR A C 1
ATOM 2100 O O . THR A 1 264 ? 13.837 -4.731 -18.702 1.00 97.31 264 THR A O 1
ATOM 2103 N N . ILE A 1 265 ? 13.879 -4.238 -16.492 1.00 98.06 265 ILE A N 1
ATOM 2104 C CA . ILE A 1 265 ? 14.731 -5.336 -16.038 1.00 98.06 265 ILE A CA 1
ATOM 2105 C C . ILE A 1 265 ? 14.096 -5.966 -14.801 1.00 98.06 265 ILE A C 1
ATOM 2107 O O . ILE A 1 265 ? 13.606 -5.253 -13.929 1.00 98.06 265 ILE A O 1
ATOM 2111 N N . ILE A 1 266 ? 14.159 -7.293 -14.697 1.00 97.81 266 ILE A N 1
ATOM 2112 C CA . ILE A 1 266 ? 13.781 -8.031 -13.486 1.00 97.81 266 ILE A CA 1
ATOM 2113 C C . ILE A 1 266 ? 15.002 -8.809 -12.984 1.00 97.81 266 ILE A C 1
ATOM 2115 O O . ILE A 1 266 ? 15.637 -9.530 -13.757 1.00 97.81 266 ILE A O 1
ATOM 2119 N N . VAL A 1 267 ? 15.335 -8.663 -11.701 1.00 97.81 267 VAL A N 1
ATOM 2120 C CA . VAL A 1 267 ? 16.426 -9.378 -11.026 1.00 97.81 267 VAL A CA 1
ATOM 2121 C C . VAL A 1 267 ? 15.848 -10.406 -10.060 1.00 97.81 267 VAL A C 1
ATOM 2123 O O . VAL A 1 267 ? 15.252 -10.047 -9.045 1.00 97.81 267 VAL A O 1
ATOM 2126 N N . ASP A 1 268 ? 16.052 -11.682 -10.368 1.00 95.88 268 ASP A N 1
ATOM 2127 C CA . ASP A 1 268 ? 15.485 -12.802 -9.622 1.00 95.88 268 ASP A CA 1
ATOM 2128 C C . ASP A 1 268 ? 16.224 -13.074 -8.295 1.00 95.88 268 ASP A C 1
ATOM 2130 O O . ASP A 1 268 ? 17.320 -12.555 -8.042 1.00 95.88 268 ASP A O 1
ATOM 2134 N N . VAL A 1 269 ? 15.623 -13.891 -7.427 1.00 92.94 269 VAL A N 1
ATOM 2135 C CA . VAL A 1 269 ? 16.155 -14.301 -6.119 1.00 92.94 269 VAL A CA 1
ATOM 2136 C C . VAL A 1 269 ? 17.478 -15.054 -6.228 1.00 92.94 269 VAL A C 1
ATOM 2138 O O . VAL A 1 269 ? 18.285 -15.044 -5.299 1.00 92.94 269 VAL A O 1
ATOM 2141 N N . ASP A 1 270 ? 17.760 -15.682 -7.364 1.00 94.69 270 ASP A N 1
ATOM 2142 C CA . ASP A 1 270 ? 19.037 -16.342 -7.615 1.00 94.69 270 ASP A CA 1
ATOM 2143 C C . ASP A 1 270 ? 20.143 -15.365 -8.066 1.00 94.69 270 ASP A C 1
ATOM 2145 O O . ASP A 1 270 ? 21.305 -15.758 -8.202 1.00 94.69 270 ASP A O 1
ATOM 2149 N N . GLY A 1 271 ? 19.819 -14.080 -8.242 1.00 95.50 271 GLY A N 1
ATOM 2150 C CA . GLY A 1 271 ? 20.734 -13.036 -8.687 1.00 95.50 271 GLY A CA 1
ATOM 2151 C C . GLY A 1 271 ? 21.057 -13.082 -10.180 1.00 95.50 271 GLY A C 1
ATOM 2152 O O . GLY A 1 271 ? 22.135 -12.625 -10.579 1.00 95.50 271 GLY A O 1
ATOM 2153 N N . ILE A 1 272 ? 20.162 -13.630 -11.002 1.00 97.81 272 ILE A N 1
ATOM 2154 C CA . ILE A 1 272 ? 20.165 -13.447 -12.454 1.00 97.81 272 ILE A CA 1
ATOM 2155 C C . ILE A 1 272 ? 19.287 -12.239 -12.812 1.00 97.81 272 ILE A C 1
ATOM 2157 O O . ILE A 1 272 ? 18.205 -12.051 -12.266 1.00 97.81 272 ILE A O 1
ATOM 2161 N N . ALA A 1 273 ? 19.774 -11.390 -13.720 1.00 98.25 273 ALA A N 1
ATOM 2162 C CA . ALA A 1 273 ? 19.054 -10.218 -14.208 1.00 98.25 273 ALA A CA 1
ATOM 2163 C C . ALA A 1 273 ? 18.607 -10.441 -15.654 1.00 98.25 273 ALA A C 1
ATOM 2165 O O . ALA A 1 273 ? 19.422 -10.802 -16.501 1.00 98.25 273 ALA A O 1
ATOM 2166 N N . TYR A 1 274 ? 17.335 -10.195 -15.946 1.00 98.19 274 TYR A N 1
ATOM 2167 C CA . TYR A 1 274 ? 16.732 -10.414 -17.257 1.00 98.19 274 TYR A CA 1
ATOM 2168 C C . TYR A 1 274 ? 16.234 -9.096 -17.838 1.00 98.19 274 TYR A C 1
ATOM 2170 O O . TYR A 1 274 ? 15.572 -8.324 -17.145 1.00 98.19 274 TYR A O 1
ATOM 2178 N N . GLN A 1 275 ? 16.504 -8.853 -19.123 1.00 98.00 275 GLN A N 1
ATOM 2179 C CA . GLN A 1 275 ? 15.822 -7.785 -19.851 1.00 98.00 275 GLN A CA 1
ATOM 2180 C C . GLN A 1 275 ? 14.394 -8.241 -20.166 1.00 98.00 275 GLN A C 1
ATOM 2182 O O . GLN A 1 275 ? 14.194 -9.127 -20.998 1.00 98.00 275 GLN A O 1
ATOM 2187 N N . SER A 1 276 ? 13.408 -7.632 -19.515 1.00 97.19 276 SER A N 1
ATOM 2188 C CA . SER A 1 276 ? 12.007 -8.038 -19.633 1.00 97.19 276 SER A CA 1
ATOM 2189 C C . SER A 1 276 ? 11.274 -7.384 -20.806 1.00 97.19 276 SER A C 1
ATOM 2191 O O . SER A 1 276 ? 10.266 -7.932 -21.253 1.00 97.19 276 SER A O 1
ATOM 2193 N N . LEU A 1 277 ? 11.761 -6.251 -21.325 1.00 97.44 277 LEU A N 1
ATOM 2194 C CA . LEU A 1 277 ? 11.166 -5.528 -22.463 1.00 97.44 277 LEU A CA 1
ATOM 2195 C C . LEU A 1 277 ? 11.993 -5.668 -23.747 1.00 97.44 277 LEU A C 1
ATOM 2197 O O . LEU A 1 277 ? 13.154 -6.083 -23.734 1.00 97.44 277 LEU A O 1
ATOM 2201 N N . ASP A 1 278 ? 11.408 -5.276 -24.878 1.00 97.31 278 ASP A N 1
ATOM 2202 C CA . ASP A 1 278 ? 12.046 -5.349 -26.200 1.00 97.31 278 ASP A CA 1
ATOM 2203 C C . ASP A 1 278 ? 13.214 -4.366 -26.340 1.00 97.31 278 ASP A C 1
ATOM 2205 O O . ASP A 1 278 ? 14.059 -4.496 -27.221 1.00 97.31 278 ASP A O 1
ATOM 2209 N N . SER A 1 279 ? 13.280 -3.358 -25.479 1.00 96.62 279 SER A N 1
ATOM 2210 C CA . SER A 1 279 ? 14.334 -2.354 -25.468 1.00 96.62 279 SER A CA 1
ATOM 2211 C C . SER A 1 279 ? 14.452 -1.760 -24.074 1.00 96.62 279 SER A C 1
ATOM 2213 O O . SER A 1 279 ? 13.452 -1.600 -23.379 1.00 96.62 279 SER A O 1
ATOM 2215 N N . LEU A 1 280 ? 15.676 -1.403 -23.681 1.00 96.44 280 LEU A N 1
ATOM 2216 C CA . LEU A 1 280 ? 15.925 -0.689 -22.426 1.00 96.44 280 LEU A CA 1
ATOM 2217 C C . LEU A 1 280 ? 15.281 0.705 -22.408 1.00 96.44 280 LEU A C 1
ATOM 2219 O O . LEU A 1 280 ? 14.978 1.221 -21.339 1.00 96.44 280 LEU A O 1
ATOM 2223 N N . ASP A 1 281 ? 15.023 1.264 -23.590 1.00 95.75 281 ASP A N 1
ATOM 2224 C CA . ASP A 1 281 ? 14.425 2.585 -23.769 1.00 95.75 281 ASP A CA 1
ATOM 2225 C C . ASP A 1 281 ? 12.897 2.506 -23.917 1.00 95.75 281 ASP A C 1
ATOM 2227 O O . ASP A 1 281 ? 12.256 3.525 -24.152 1.00 95.75 281 ASP A O 1
ATOM 2231 N N . ASP A 1 282 ? 12.288 1.312 -23.870 1.00 96.62 282 ASP A N 1
ATOM 2232 C CA . ASP A 1 282 ? 10.827 1.207 -23.876 1.00 96.62 282 ASP A CA 1
ATOM 2233 C C . ASP A 1 282 ? 10.243 1.764 -22.577 1.00 96.62 282 ASP A C 1
ATOM 2235 O O . ASP A 1 282 ? 10.707 1.457 -21.476 1.00 96.62 282 ASP A O 1
ATOM 2239 N N . LYS A 1 283 ? 9.170 2.547 -22.714 1.00 95.12 283 LYS A N 1
ATOM 2240 C CA . LYS A 1 283 ? 8.446 3.123 -21.586 1.00 95.12 283 LYS A CA 1
ATOM 2241 C C . LYS A 1 283 ? 7.766 2.035 -20.763 1.00 95.12 283 LYS A C 1
ATOM 2243 O O . LYS A 1 283 ? 6.735 1.476 -21.148 1.00 95.12 283 LYS A O 1
ATOM 2248 N N . ALA A 1 284 ? 8.352 1.772 -19.602 1.00 93.19 284 ALA A N 1
ATOM 2249 C CA . ALA A 1 284 ? 7.816 0.887 -18.586 1.00 93.19 284 ALA A CA 1
ATOM 2250 C C . ALA A 1 284 ? 6.560 1.478 -17.912 1.00 93.19 284 ALA A C 1
ATOM 2252 O O . ALA A 1 284 ? 6.227 2.659 -18.044 1.00 93.19 284 ALA A O 1
ATOM 2253 N N . ALA A 1 285 ? 5.839 0.632 -17.184 1.00 89.00 285 ALA A N 1
ATOM 2254 C CA . ALA A 1 285 ? 4.695 1.003 -16.370 1.00 89.00 285 ALA A CA 1
ATOM 2255 C C . ALA A 1 285 ? 4.870 0.384 -14.981 1.00 89.00 285 ALA A C 1
ATOM 2257 O O . ALA A 1 285 ? 4.255 -0.638 -14.687 1.00 89.00 285 ALA A O 1
ATOM 2258 N N . ALA A 1 286 ? 5.716 1.000 -14.153 1.00 80.94 286 ALA A N 1
ATOM 2259 C CA . ALA A 1 286 ? 6.012 0.541 -12.797 1.00 80.94 286 ALA A CA 1
ATOM 2260 C C . ALA A 1 286 ? 5.734 1.654 -11.775 1.00 80.94 286 ALA A C 1
ATOM 2262 O O . ALA A 1 286 ? 4.694 1.635 -11.116 1.00 80.94 286 ALA A O 1
ATOM 2263 N N . ALA A 1 287 ? 6.599 2.670 -11.709 1.00 75.69 287 ALA A N 1
ATOM 2264 C CA . ALA A 1 287 ? 6.477 3.793 -10.783 1.00 75.69 287 ALA A CA 1
ATOM 2265 C C . ALA A 1 287 ? 5.906 5.047 -11.477 1.00 75.69 287 ALA A C 1
ATOM 2267 O O . ALA A 1 287 ? 6.508 5.639 -12.375 1.00 75.69 287 ALA A O 1
ATOM 2268 N N . GLY A 1 288 ? 4.703 5.464 -11.067 1.00 71.06 288 GLY A N 1
ATOM 2269 C CA . GLY A 1 288 ? 4.083 6.697 -11.565 1.00 71.06 288 GLY A CA 1
ATOM 2270 C C . GLY A 1 288 ? 4.979 7.918 -11.321 1.00 71.06 288 GLY A C 1
ATOM 2271 O O . GLY A 1 288 ? 5.587 8.032 -10.264 1.00 71.06 288 GLY A O 1
ATOM 2272 N N . GLY A 1 289 ? 5.072 8.818 -12.304 1.00 72.62 289 GLY A N 1
ATOM 2273 C CA . GLY A 1 289 ? 5.920 10.017 -12.238 1.00 72.62 289 GLY A CA 1
ATOM 2274 C C . GLY A 1 289 ? 7.358 9.832 -12.738 1.00 72.62 289 GLY A C 1
ATOM 2275 O O . GLY A 1 289 ? 7.962 10.815 -13.144 1.00 72.62 289 GLY A O 1
ATOM 2276 N N . THR A 1 290 ? 7.885 8.601 -12.801 1.00 81.44 290 THR A N 1
ATOM 2277 C CA . THR A 1 290 ? 9.258 8.330 -13.289 1.00 81.44 290 THR A CA 1
ATOM 2278 C C . THR A 1 290 ? 9.302 7.522 -14.586 1.00 81.44 290 THR A C 1
ATOM 2280 O O . THR A 1 290 ? 10.324 7.505 -15.267 1.00 81.44 290 THR A O 1
ATOM 2283 N N . ASN A 1 291 ? 8.187 6.889 -14.972 1.00 84.69 291 ASN A N 1
ATOM 2284 C CA . ASN A 1 291 ? 8.083 6.067 -16.185 1.00 84.69 291 ASN A CA 1
ATOM 2285 C C . ASN A 1 291 ? 8.499 6.790 -17.477 1.00 84.69 291 ASN A C 1
ATOM 2287 O O . ASN A 1 291 ? 8.803 6.121 -18.451 1.00 84.69 291 ASN A O 1
ATOM 2291 N N . ASP A 1 292 ? 8.453 8.121 -17.523 1.00 87.56 292 ASP A N 1
ATOM 2292 C CA . ASP A 1 292 ? 8.829 8.913 -18.702 1.00 87.56 292 ASP A CA 1
ATOM 2293 C C . ASP A 1 292 ? 10.346 9.078 -18.884 1.00 87.56 292 ASP A C 1
ATOM 2295 O O . ASP A 1 292 ? 10.792 9.373 -19.993 1.00 87.56 292 ASP A O 1
ATOM 2299 N N . TYR A 1 293 ? 11.132 8.854 -17.827 1.00 90.44 293 TYR A N 1
ATOM 2300 C CA . TYR A 1 293 ? 12.554 9.212 -17.805 1.00 90.44 293 TYR A CA 1
ATOM 2301 C C . TYR A 1 293 ? 13.468 8.138 -17.212 1.00 90.44 293 TYR A C 1
ATOM 2303 O O . TYR A 1 293 ? 14.685 8.215 -17.364 1.00 90.44 293 TYR A O 1
ATOM 2311 N N . CYS A 1 294 ? 12.921 7.133 -16.526 1.00 93.25 294 CYS A N 1
ATOM 2312 C CA . CYS A 1 294 ? 13.732 6.180 -15.778 1.00 93.25 294 CYS A CA 1
ATOM 2313 C C . CYS A 1 294 ? 13.610 4.751 -16.293 1.00 93.25 294 CYS A C 1
ATOM 2315 O O . CYS A 1 294 ? 12.507 4.237 -16.498 1.00 93.25 294 CYS A O 1
ATOM 2317 N N . ILE A 1 295 ? 14.760 4.079 -16.370 1.00 96.44 295 ILE A N 1
ATOM 2318 C CA . ILE A 1 295 ? 14.826 2.622 -16.479 1.00 96.44 295 ILE A CA 1
ATOM 2319 C C . ILE A 1 295 ? 14.309 2.024 -15.169 1.00 96.44 295 ILE A C 1
ATOM 2321 O O . ILE A 1 295 ? 14.772 2.381 -14.085 1.00 96.44 295 ILE A O 1
ATOM 2325 N N . GLN A 1 296 ? 13.345 1.115 -15.272 1.00 95.88 296 GLN A N 1
ATOM 2326 C CA . GLN A 1 296 ? 12.724 0.470 -14.118 1.00 95.88 296 GLN A CA 1
ATOM 2327 C C . GLN A 1 296 ? 13.410 -0.880 -13.878 1.00 95.88 296 GLN A C 1
ATOM 2329 O O . GLN A 1 296 ? 13.507 -1.696 -14.801 1.00 95.88 296 GLN A O 1
ATOM 2334 N N . ILE A 1 297 ? 13.918 -1.094 -12.664 1.00 97.12 297 ILE A N 1
ATOM 2335 C CA . ILE A 1 297 ? 14.570 -2.337 -12.243 1.00 97.12 297 ILE A CA 1
ATOM 2336 C C . ILE A 1 297 ? 13.752 -2.945 -11.106 1.00 97.12 297 ILE A C 1
ATOM 2338 O O . ILE A 1 297 ? 13.776 -2.452 -9.977 1.00 97.12 297 ILE A O 1
ATOM 2342 N N . GLU A 1 298 ? 13.056 -4.033 -11.416 1.00 95.75 298 GLU A N 1
ATOM 2343 C CA . GLU A 1 298 ? 12.298 -4.833 -10.459 1.00 95.75 298 GLU A CA 1
ATOM 2344 C C . GLU A 1 298 ? 13.220 -5.848 -9.778 1.00 95.75 298 GLU A C 1
ATOM 2346 O O . GLU A 1 298 ? 13.924 -6.609 -10.444 1.00 95.75 298 GLU A O 1
ATOM 2351 N N . ILE A 1 299 ? 13.199 -5.898 -8.452 1.00 96.12 299 ILE A N 1
ATOM 2352 C CA . ILE A 1 299 ? 13.967 -6.850 -7.648 1.00 96.12 299 ILE A CA 1
ATOM 2353 C C . ILE A 1 299 ? 12.982 -7.822 -7.001 1.00 96.12 299 ILE A C 1
ATOM 2355 O O . ILE A 1 299 ? 12.111 -7.419 -6.229 1.00 96.12 299 ILE A O 1
ATOM 2359 N N . VAL A 1 300 ? 13.111 -9.111 -7.309 1.00 92.88 300 VAL A N 1
ATOM 2360 C CA . VAL A 1 300 ? 12.242 -10.148 -6.744 1.00 92.88 300 VAL A CA 1
ATOM 2361 C C . VAL A 1 300 ? 12.642 -10.406 -5.295 1.00 92.88 300 VAL A C 1
ATOM 2363 O O . VAL A 1 300 ? 13.786 -10.764 -5.014 1.00 92.88 300 VAL A O 1
ATOM 2366 N N . GLY A 1 301 ? 11.718 -10.259 -4.350 1.00 85.31 301 GLY A N 1
ATOM 2367 C CA . GLY A 1 301 ? 11.995 -10.637 -2.970 1.00 85.31 301 GLY A CA 1
ATOM 2368 C C . GLY A 1 301 ? 10.840 -10.366 -2.022 1.00 85.31 301 GLY A C 1
ATOM 2369 O O . GLY A 1 301 ? 10.133 -9.376 -2.151 1.00 85.31 301 GLY A O 1
ATOM 2370 N N . MET A 1 302 ? 10.686 -11.226 -1.013 1.00 76.50 302 MET A N 1
ATOM 2371 C CA . MET A 1 302 ? 9.572 -11.164 -0.055 1.00 76.50 302 MET A CA 1
ATOM 2372 C C . MET A 1 302 ? 9.529 -9.865 0.765 1.00 76.50 302 MET A C 1
ATOM 2374 O O . MET A 1 302 ? 8.458 -9.454 1.208 1.00 76.50 302 MET A O 1
ATOM 2378 N N . ASN A 1 303 ? 10.687 -9.251 1.016 1.00 76.00 303 ASN A N 1
ATOM 2379 C CA . ASN A 1 303 ? 10.849 -7.973 1.708 1.00 76.00 303 ASN A CA 1
ATOM 2380 C C . ASN A 1 303 ? 12.285 -7.442 1.533 1.00 76.00 303 ASN A C 1
ATOM 2382 O O . ASN A 1 303 ? 13.175 -8.153 1.061 1.00 76.00 303 ASN A O 1
ATOM 2386 N N . GLU A 1 304 ? 12.513 -6.201 1.962 1.00 80.06 304 GLU A N 1
ATOM 2387 C CA . GLU A 1 304 ? 13.818 -5.536 1.904 1.00 80.06 304 GLU A CA 1
ATOM 2388 C C . GLU A 1 304 ? 14.919 -6.313 2.647 1.00 80.06 304 GLU A C 1
ATOM 2390 O O . GLU A 1 304 ? 16.022 -6.481 2.129 1.00 80.06 304 GLU A O 1
ATOM 2395 N N . GLU A 1 305 ? 14.626 -6.850 3.835 1.00 78.19 305 GLU A N 1
ATOM 2396 C CA . GLU A 1 305 ? 15.606 -7.593 4.633 1.00 78.19 305 GLU A CA 1
ATOM 2397 C C . GLU A 1 305 ? 16.122 -8.839 3.890 1.00 78.19 305 GLU A C 1
ATOM 2399 O O . GLU A 1 305 ? 17.327 -9.115 3.890 1.00 78.19 305 GLU A O 1
ATOM 2404 N N . ALA A 1 306 ? 15.230 -9.571 3.218 1.00 77.81 306 ALA A N 1
ATOM 2405 C CA . ALA A 1 306 ? 15.575 -10.733 2.407 1.00 77.81 306 ALA A CA 1
ATOM 2406 C C . ALA A 1 306 ? 16.493 -10.351 1.234 1.00 77.81 306 ALA A C 1
ATOM 2408 O O . ALA A 1 306 ? 17.507 -11.017 1.007 1.00 77.81 306 ALA A O 1
ATOM 2409 N N . ILE A 1 307 ? 16.190 -9.245 0.548 1.00 84.38 307 ILE A N 1
ATOM 2410 C CA . ILE A 1 307 ? 16.995 -8.721 -0.566 1.00 84.38 307 ILE A CA 1
ATOM 2411 C C . ILE A 1 307 ? 18.387 -8.305 -0.071 1.00 84.38 307 ILE A C 1
ATOM 2413 O O . ILE A 1 307 ? 19.407 -8.688 -0.648 1.00 84.38 307 ILE A O 1
ATOM 2417 N N . LEU A 1 308 ? 18.465 -7.574 1.045 1.00 86.44 308 LEU A N 1
ATOM 2418 C CA . LEU A 1 308 ? 19.733 -7.088 1.600 1.00 86.44 308 LEU A CA 1
ATOM 2419 C C . LEU A 1 308 ? 20.643 -8.220 2.100 1.00 86.44 308 LEU A C 1
ATOM 2421 O O . LEU A 1 308 ? 21.875 -8.121 1.978 1.00 86.44 308 LEU A O 1
ATOM 2425 N N . LYS A 1 309 ? 20.055 -9.298 2.637 1.00 90.75 309 LYS A N 1
ATOM 2426 C CA . LYS A 1 309 ? 20.767 -10.523 3.040 1.00 90.75 309 LYS A CA 1
ATOM 2427 C C . LYS A 1 309 ? 21.263 -11.331 1.837 1.00 90.75 309 LYS A C 1
ATOM 2429 O O . LYS A 1 309 ? 22.302 -11.992 1.936 1.00 90.75 309 LYS A O 1
ATOM 2434 N N . ASN A 1 310 ? 20.584 -11.249 0.695 1.00 94.44 310 ASN A N 1
ATOM 2435 C CA . ASN A 1 310 ? 20.974 -11.932 -0.531 1.00 94.44 310 ASN A CA 1
ATOM 2436 C C . ASN A 1 310 ? 22.129 -11.211 -1.246 1.00 94.44 310 ASN A C 1
ATOM 2438 O O . ASN A 1 310 ? 21.954 -10.399 -2.155 1.00 94.44 310 ASN A O 1
ATOM 2442 N N . LYS A 1 311 ? 23.364 -11.544 -0.851 1.00 96.94 311 LYS A N 1
ATOM 2443 C CA . LYS A 1 311 ? 24.579 -10.935 -1.419 1.00 96.94 311 LYS A CA 1
ATOM 2444 C C . LYS A 1 311 ? 24.680 -11.095 -2.939 1.00 96.94 311 LYS A C 1
ATOM 2446 O O . LYS A 1 311 ? 25.163 -10.178 -3.597 1.00 96.94 311 LYS A O 1
ATOM 2451 N N . ARG A 1 312 ? 24.249 -12.232 -3.496 1.00 97.19 312 ARG A N 1
ATOM 2452 C CA . ARG A 1 312 ? 24.353 -12.506 -4.938 1.00 97.19 312 ARG A CA 1
ATOM 2453 C C . ARG A 1 312 ? 23.435 -11.578 -5.727 1.00 97.19 312 ARG A C 1
ATOM 2455 O O . ARG A 1 312 ? 23.907 -10.904 -6.639 1.00 97.19 312 ARG A O 1
ATOM 2462 N N . GLN A 1 313 ? 22.172 -11.489 -5.319 1.00 95.88 313 GLN A N 1
ATOM 2463 C CA . GLN A 1 313 ? 21.196 -10.583 -5.915 1.00 95.88 313 GLN A CA 1
ATOM 2464 C C . GLN A 1 313 ? 21.616 -9.119 -5.759 1.00 95.88 313 GLN A C 1
ATOM 2466 O O . GLN A 1 313 ? 21.685 -8.397 -6.749 1.00 95.88 313 GLN A O 1
ATOM 2471 N N . LYS A 1 314 ? 22.007 -8.693 -4.552 1.00 95.94 314 LYS A N 1
ATOM 2472 C CA . LYS A 1 314 ? 22.470 -7.320 -4.303 1.00 95.94 314 LYS A CA 1
ATOM 2473 C C . LYS A 1 314 ? 23.662 -6.930 -5.183 1.00 95.94 314 LYS A C 1
ATOM 2475 O O . LYS A 1 314 ? 23.669 -5.853 -5.774 1.00 95.94 314 LYS A O 1
ATOM 2480 N N . ASN A 1 315 ? 24.659 -7.809 -5.301 1.00 97.56 315 ASN A N 1
ATOM 2481 C CA . ASN A 1 315 ? 25.818 -7.563 -6.160 1.00 97.56 315 ASN A CA 1
ATOM 2482 C C . ASN A 1 315 ? 25.419 -7.493 -7.638 1.00 97.56 315 ASN A C 1
ATOM 2484 O O . ASN A 1 315 ? 25.954 -6.663 -8.370 1.00 97.56 315 ASN A O 1
ATOM 2488 N N . LYS A 1 316 ? 24.466 -8.330 -8.075 1.00 97.94 316 LYS A N 1
ATOM 2489 C CA . LYS A 1 316 ? 23.934 -8.273 -9.438 1.00 97.94 316 LYS A CA 1
ATOM 2490 C C . LYS A 1 316 ? 23.226 -6.946 -9.710 1.00 97.94 316 LYS A C 1
ATOM 2492 O O . LYS A 1 316 ? 23.524 -6.329 -10.725 1.00 97.94 316 LYS A O 1
ATOM 2497 N N . VAL A 1 317 ? 22.360 -6.483 -8.805 1.00 97.25 317 VAL A N 1
ATOM 2498 C CA . VAL A 1 317 ? 21.694 -5.174 -8.925 1.00 97.25 317 VAL A CA 1
ATOM 2499 C C . VAL A 1 317 ? 22.734 -4.060 -9.047 1.00 97.25 317 VAL A C 1
ATOM 2501 O O . VAL A 1 317 ? 22.670 -3.273 -9.985 1.00 97.25 317 VAL A O 1
ATOM 2504 N N . GLY A 1 318 ? 23.746 -4.037 -8.172 1.00 97.06 318 GLY A N 1
ATOM 2505 C CA . GLY A 1 318 ? 24.821 -3.041 -8.238 1.00 97.06 318 GLY A CA 1
ATOM 2506 C C . GLY A 1 318 ? 25.608 -3.078 -9.554 1.00 97.06 318 GLY A C 1
ATOM 2507 O O . GLY A 1 318 ? 25.937 -2.029 -10.102 1.00 97.06 318 GLY A O 1
ATOM 2508 N N . GLN A 1 319 ? 25.869 -4.273 -10.094 1.00 98.00 319 GLN A N 1
ATOM 2509 C CA . GLN A 1 319 ? 26.514 -4.429 -11.399 1.00 98.00 319 GLN A CA 1
ATOM 2510 C C . GLN A 1 319 ? 25.650 -3.854 -12.531 1.00 98.00 319 GLN A C 1
ATOM 2512 O O . GLN A 1 319 ? 26.156 -3.086 -13.345 1.00 98.00 319 GLN A O 1
ATOM 2517 N N . VAL A 1 320 ? 24.358 -4.195 -12.567 1.00 98.00 320 VAL A N 1
ATOM 2518 C CA . VAL A 1 320 ? 23.415 -3.699 -13.583 1.00 98.00 320 VAL A CA 1
ATOM 2519 C C . VAL A 1 320 ? 23.305 -2.176 -13.520 1.00 98.00 320 VAL A C 1
ATOM 2521 O O . VAL A 1 320 ? 23.413 -1.517 -14.550 1.00 98.00 320 VAL A O 1
ATOM 2524 N N . VAL A 1 321 ? 23.154 -1.610 -12.318 1.00 97.62 321 VAL A N 1
ATOM 2525 C CA . VAL A 1 321 ? 23.085 -0.155 -12.099 1.00 97.62 321 VAL A CA 1
ATOM 2526 C C . VAL A 1 321 ? 24.337 0.537 -12.628 1.00 97.62 321 VAL A C 1
ATOM 2528 O O . VAL A 1 321 ? 24.233 1.541 -13.329 1.00 97.62 321 VAL A O 1
ATOM 2531 N N . LYS A 1 322 ? 25.521 -0.016 -12.349 1.00 97.75 322 LYS A N 1
ATOM 2532 C CA . LYS A 1 322 ? 26.783 0.539 -12.842 1.00 97.75 322 LYS A CA 1
ATOM 2533 C C . LYS A 1 322 ? 26.868 0.506 -14.372 1.00 97.75 322 LYS A C 1
ATOM 2535 O O . LYS A 1 322 ? 27.184 1.523 -14.977 1.00 97.75 322 LYS A O 1
ATOM 2540 N N . GLU A 1 323 ? 26.552 -0.628 -14.996 1.00 97.69 323 GLU A N 1
ATOM 2541 C CA . GLU A 1 323 ? 26.611 -0.766 -16.460 1.00 97.69 323 GLU A CA 1
ATOM 2542 C C . GLU A 1 323 ? 25.595 0.149 -17.170 1.00 97.69 323 GLU A C 1
ATOM 2544 O O . GLU A 1 323 ? 25.891 0.715 -18.222 1.00 97.69 323 GLU A O 1
ATOM 2549 N N . LEU A 1 324 ? 24.403 0.336 -16.594 1.00 97.31 324 LEU A N 1
ATOM 2550 C CA . LEU A 1 324 ? 23.401 1.271 -17.113 1.00 97.31 324 LEU A CA 1
ATOM 2551 C C . LEU A 1 324 ? 23.816 2.731 -16.928 1.00 97.31 324 LEU A C 1
ATOM 2553 O O . LEU A 1 324 ? 23.645 3.529 -17.847 1.00 97.31 324 LEU A O 1
ATOM 2557 N N . SER A 1 325 ? 24.384 3.067 -15.771 1.00 96.12 325 SER A N 1
ATOM 2558 C CA . SER A 1 325 ? 24.932 4.395 -15.501 1.00 96.12 325 SER A CA 1
ATOM 2559 C C . SER A 1 325 ? 26.008 4.771 -16.517 1.00 96.12 325 SER A C 1
ATOM 2561 O O . SER A 1 325 ? 25.921 5.839 -17.114 1.00 96.12 325 SER A O 1
ATOM 2563 N N . GLU A 1 326 ? 26.951 3.870 -16.802 1.00 96.44 326 GLU A N 1
ATOM 2564 C CA . GLU A 1 326 ? 27.988 4.083 -17.819 1.00 96.44 326 GLU A CA 1
ATOM 2565 C C . GLU A 1 326 ? 27.389 4.233 -19.225 1.00 96.44 326 GLU A C 1
ATOM 2567 O O . GLU A 1 326 ? 27.798 5.103 -19.992 1.00 96.44 326 GLU A O 1
ATOM 2572 N N . LYS A 1 327 ? 26.391 3.409 -19.565 1.00 96.06 327 LYS A N 1
ATOM 2573 C CA . LYS A 1 327 ? 25.754 3.415 -20.886 1.00 96.06 327 LYS A CA 1
ATOM 2574 C C . LYS A 1 327 ? 24.964 4.691 -21.181 1.00 96.06 327 LYS A C 1
ATOM 2576 O O . LYS A 1 327 ? 24.989 5.159 -22.317 1.00 96.06 327 LYS A O 1
ATOM 2581 N N . TYR A 1 328 ? 24.242 5.210 -20.192 1.00 95.69 328 TYR A N 1
ATOM 2582 C CA . TYR A 1 328 ? 23.340 6.357 -20.347 1.00 95.69 328 TYR A CA 1
ATOM 2583 C C . TYR A 1 328 ? 23.874 7.641 -19.704 1.00 95.69 328 TYR A C 1
ATOM 2585 O O . TYR A 1 328 ? 23.185 8.654 -19.714 1.00 95.69 328 TYR A O 1
ATOM 2593 N N . ASN A 1 329 ? 25.102 7.616 -19.174 1.00 94.81 329 ASN A N 1
ATOM 2594 C CA . ASN A 1 329 ? 25.722 8.731 -18.459 1.00 94.81 329 ASN A CA 1
ATOM 2595 C C . ASN A 1 329 ? 24.866 9.242 -17.279 1.00 94.81 329 ASN A C 1
ATOM 2597 O O . ASN A 1 329 ? 24.696 10.445 -17.091 1.00 94.81 329 ASN A O 1
ATOM 2601 N N . ILE A 1 330 ? 24.311 8.312 -16.494 1.00 93.38 330 ILE A N 1
ATOM 2602 C CA . ILE A 1 330 ? 23.486 8.614 -15.312 1.00 93.38 330 ILE A CA 1
ATOM 2603 C C . ILE A 1 330 ? 24.408 8.738 -14.089 1.00 93.38 330 ILE A C 1
ATOM 2605 O O . ILE A 1 330 ? 25.211 7.825 -13.872 1.00 93.38 330 ILE A O 1
ATOM 2609 N N . PRO A 1 331 ? 24.307 9.791 -13.261 1.00 91.31 331 PRO A N 1
ATOM 2610 C CA . PRO A 1 331 ? 25.069 9.899 -12.016 1.00 91.31 331 PRO A CA 1
ATOM 2611 C C . PRO A 1 331 ? 24.828 8.717 -11.061 1.00 91.31 331 PRO A C 1
ATOM 2613 O O . PRO A 1 331 ? 23.720 8.195 -10.956 1.00 91.31 331 PRO A O 1
ATOM 2616 N N . LEU A 1 332 ? 25.871 8.292 -10.340 1.00 91.94 332 LEU A N 1
ATOM 2617 C CA . LEU A 1 332 ? 25.785 7.251 -9.302 1.00 91.94 332 LEU A CA 1
ATOM 2618 C C . LEU A 1 332 ? 25.537 7.859 -7.916 1.00 91.94 332 LEU A C 1
ATOM 2620 O O . LEU A 1 332 ? 26.210 7.523 -6.940 1.00 91.94 332 LEU A O 1
ATOM 2624 N N . ASP A 1 333 ? 24.569 8.760 -7.839 1.00 88.75 333 ASP A N 1
ATOM 2625 C CA . ASP A 1 333 ? 24.091 9.360 -6.603 1.00 88.75 333 ASP A CA 1
ATOM 2626 C C . ASP A 1 333 ? 22.573 9.577 -6.681 1.00 88.75 333 ASP A C 1
ATOM 2628 O O . ASP A 1 333 ? 21.928 9.279 -7.685 1.00 88.75 333 ASP A O 1
ATOM 2632 N N . ASN A 1 334 ? 21.988 10.009 -5.572 1.00 85.00 334 ASN A N 1
ATOM 2633 C CA . ASN A 1 334 ? 20.572 10.337 -5.455 1.00 85.00 334 ASN A CA 1
ATOM 2634 C C . ASN A 1 334 ? 20.386 11.755 -4.902 1.00 85.00 334 ASN A C 1
ATOM 2636 O O . ASN A 1 334 ? 19.431 12.006 -4.165 1.00 85.00 334 ASN A O 1
ATOM 2640 N N . PHE A 1 335 ? 21.345 12.646 -5.175 1.00 76.31 335 PHE A N 1
ATOM 2641 C CA . PHE A 1 335 ? 21.402 13.959 -4.540 1.00 76.31 335 PHE A CA 1
ATOM 2642 C C . PHE A 1 335 ? 20.266 14.879 -5.001 1.00 76.31 335 PHE A C 1
ATOM 2644 O O . PHE A 1 335 ? 19.698 15.596 -4.178 1.00 76.31 335 PHE A O 1
ATOM 2651 N N . ASP A 1 336 ? 19.919 14.823 -6.288 1.00 74.12 336 ASP A N 1
ATOM 2652 C CA . ASP A 1 336 ? 18.848 15.613 -6.891 1.00 74.12 336 ASP A CA 1
ATOM 2653 C C . ASP A 1 336 ? 17.895 14.702 -7.676 1.00 74.12 336 ASP A C 1
ATOM 2655 O O . ASP A 1 336 ? 18.277 14.067 -8.653 1.00 74.12 336 ASP A O 1
ATOM 2659 N N . ILE A 1 337 ? 16.652 14.592 -7.208 1.00 67.81 337 ILE A N 1
ATOM 2660 C CA . ILE A 1 337 ? 15.612 13.784 -7.861 1.00 67.81 337 ILE A CA 1
ATOM 2661 C C . ILE A 1 337 ? 14.872 14.573 -8.956 1.00 67.81 337 ILE A C 1
ATOM 2663 O O . ILE A 1 337 ? 14.088 13.987 -9.701 1.00 67.81 337 ILE A O 1
ATOM 2667 N N . GLU A 1 338 ? 15.081 15.893 -9.037 1.00 66.12 338 GLU A N 1
ATOM 2668 C CA . GLU A 1 338 ? 14.391 16.790 -9.971 1.00 66.12 338 GLU A CA 1
ATOM 2669 C C . GLU A 1 338 ? 15.175 17.037 -11.278 1.00 66.12 338 GLU A C 1
ATOM 2671 O O . GLU A 1 338 ? 14.578 17.515 -12.247 1.00 66.12 338 GLU A O 1
ATOM 2676 N N . SER A 1 339 ? 16.475 16.708 -11.320 1.00 59.56 339 SER A N 1
ATOM 2677 C CA . SER A 1 339 ? 17.384 16.887 -12.473 1.00 59.56 339 SER A CA 1
ATOM 2678 C C . SER A 1 339 ? 17.247 15.804 -13.546 1.00 59.56 339 SER A C 1
ATOM 2680 O O . SER A 1 339 ? 17.161 16.152 -14.749 1.00 59.56 339 SER A O 1
#

Sequence (339 aa):
LLKTILRRDRLLKYEYRGQMTPKGIILHSTSGLKFYETVREIEKRNIAIHILIDGDGTSYQLMGRLDEKGLAVRGMDDCSIHISVVGGIGKELLDNTKQLSATVKVVKAVAEWYGIPKNNYDIEKGGIFSHMQAKYKYGGVLPYDGLEPGEKFVEQVINGVGGQFYTESEWKGRSTDFWHFVRENKEENAKRGDFTKGRGITKQPKVGVSSLAHDNKGFAIDSHRLKYVDRGKIEVKGMVLHFTATGDYETTVENLEKRRLSSTIIVDVDGIAYQSLDSLDDKAAAAGGTNDYCIQIEIVGMNEEAILKNKRQKNKVGQVVKELSEKYNIPLDNFDIES